Protein 6OKH (pdb70)

InterPro domains:
  IPR008538 Putative restriction endonuclease [PF05685] (11-172)
  IPR008538 Putative restriction endonuclease [cd06260] (22-173)
  IPR011335 Restriction endonuclease type II-like [SSF52980] (5-178)
  IPR012296 Nuclease, putative, TT1808 [G3DSA:3.90.1570.10] (5-178)

Secondary structure (DSSP, 8-state):
-----HHHHHTSPTTB-EEEETTEEEEPPPPPHHHHHHHHHHHHHHHHHHHHTT-EEEEESS--EEEETTEEE--SEEEEEGGGGGGB-SSSEES--SEEEEE--TTS-HIIIIIHHHHHHHTT-SEEEEEETTTTEEEEEE--TTS-EEEEEESSSEEE-SSSTT-EEEGGGGT---/----HHHHHTSPTTB-EEEETTEEEEPPPPPHHHHHHHHHHHHHHHHHHHHTT-EEEEESS--EEEETTEEE--SEEEEEGGGGGGB-SSSEES--SEEEEE--GGG-HIIIIIHHHHHHHTT-SEEEEEETTTTEEEEEE--TTS-EEEEEESSSEEE-TTTTT-EEEGGGGS--

Radius of gyration: 19.81 Å; Cα contacts (8 Å, |Δi|>4): 802; chains: 2; bounding box: 58×60×40 Å

Sequence (354 aa):
IDLKTDDKDFAELPEGTLAELLDGEIFMVPAPIPEEHQRVIRKFSSNALSTFVEKNKLGEVFFSSPIDVYLDEHNVVQPDLIFISKARRNTIIREEKRIEGAPDWIAEILSSEGNAYHDLKTKKRRLYEKHGVAEYWIVDPMERSVVEIYQQNGNSSGFTLLASADSGTVVVSKMLDGFSLEIQTLFTKPDLKTDDKDFAELPEGTLAELLDGEIFMVPAPIPEH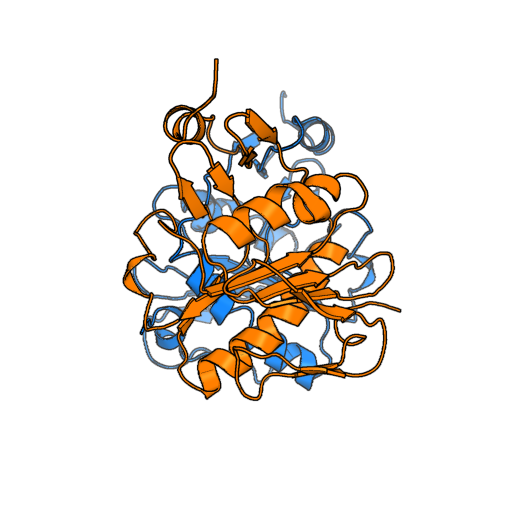QRVIRKFSNALSTFVEKNKLGEVFFSSPIDVYLDEHNVVQPDLIFISKARRNTIIREEKRIEGAPDWIAEILSEGNAYHDLKTKKRLYEKHGVAEYWIVDPMEERSVVEIYQNGNSGFTLLASADSGTVVSKMLDGFSLEIQQTLFTK

Structure (mmCIF, N/CA/C/O backbone):
data_6OKH
#
_entry.id   6OKH
#
_cell.length_a   74.880
_cell.length_b   101.120
_cell.length_c   108.660
_cell.angle_alpha   90.000
_cell.angle_beta   90.000
_cell.angle_gamma   90.000
#
_symmetry.space_group_name_H-M   'C 2 2 21'
#
loop_
_entity.id
_entity.type
_entity.pdbx_description
1 polymer 'Uncharacterized protein'
2 non-polymer 'MAGNESIUM ION'
3 water water
#
loop_
_atom_site.group_PDB
_atom_site.id
_atom_site.type_symbol
_atom_site.label_atom_id
_atom_site.label_alt_id
_atom_site.label_comp_id
_atom_site.label_asym_id
_atom_site.label_entity_id
_atom_site.label_seq_id
_atom_site.pdbx_PDB_ins_code
_atom_site.Cartn_x
_atom_site.Cartn_y
_atom_site.Cartn_z
_atom_site.occupancy
_atom_site.B_iso_or_equiv
_atom_site.auth_seq_id
_atom_site.auth_comp_id
_atom_site.auth_asym_id
_atom_site.auth_atom_id
_atom_site.pdbx_PDB_model_num
ATOM 1 N N . ILE A 1 12 ? 16.690 68.981 16.546 1.00 72.90 4 ILE A N 1
ATOM 2 C CA . ILE A 1 12 ? 15.931 69.413 17.716 1.00 76.67 4 ILE A CA 1
ATOM 3 C C . ILE A 1 12 ? 14.840 68.393 18.049 1.00 78.71 4 ILE A C 1
ATOM 4 O O . ILE A 1 12 ? 14.345 68.333 19.178 1.00 84.95 4 ILE A O 1
ATOM 6 N N . ASP A 1 13 ? 14.473 67.588 17.055 1.00 72.55 5 ASP A N 1
ATOM 7 C CA . ASP A 1 13 ? 13.415 66.596 17.192 1.00 71.92 5 ASP A CA 1
ATOM 8 C C . ASP A 1 13 ? 13.964 65.176 17.066 1.00 57.74 5 ASP A C 1
ATOM 9 O O . ASP A 1 13 ? 13.279 64.275 16.573 1.00 55.36 5 ASP A O 1
ATOM 14 N N . LEU A 1 14 ? 15.205 64.970 17.498 1.00 44.39 6 LEU A N 1
ATOM 15 C CA . LEU A 1 14 ? 15.784 63.633 17.476 1.00 36.86 6 LEU A CA 1
ATOM 16 C C . LEU A 1 14 ? 14.970 62.691 18.345 1.00 43.15 6 LEU A C 1
ATOM 17 O O . LEU A 1 14 ? 14.557 63.049 19.451 1.00 41.26 6 LEU A O 1
ATOM 22 N N . LYS A 1 15 ? 14.743 61.478 17.839 1.00 33.23 7 LYS A N 1
ATOM 23 C CA . LYS A 1 15 ? 14.121 60.430 18.631 1.00 33.25 7 LYS A CA 1
ATOM 24 C C . LYS A 1 15 ? 15.167 59.776 19.525 1.00 35.34 7 LYS A C 1
ATOM 25 O O . LYS A 1 15 ? 16.366 59.788 19.231 1.00 30.03 7 LYS A O 1
ATOM 31 N N . THR A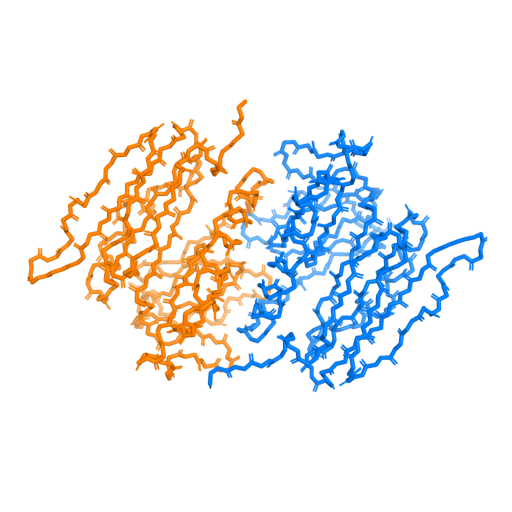 1 16 ? 14.708 59.209 20.631 1.00 32.04 8 THR A N 1
ATOM 32 C CA . THR A 1 16 ? 15.599 58.647 21.631 1.00 31.15 8 THR A CA 1
ATOM 33 C C . THR A 1 16 ? 15.242 57.192 21.869 1.00 31.21 8 THR A C 1
ATOM 34 O O . THR A 1 16 ? 14.227 56.685 21.389 1.00 31.99 8 THR A O 1
ATOM 38 N N . ASP A 1 17 ? 16.073 56.531 22.668 1.00 30.93 9 ASP A N 1
ATOM 39 C CA A ASP A 1 17 ? 15.793 55.164 23.095 0.53 31.68 9 ASP A CA 1
ATOM 40 C CA B ASP A 1 17 ? 15.735 55.153 22.988 0.47 31.60 9 ASP A CA 1
ATOM 41 C C . ASP A 1 17 ? 14.445 55.059 23.799 1.00 34.23 9 ASP A C 1
ATOM 42 O O . ASP A 1 17 ? 13.788 54.015 23.755 1.00 40.41 9 ASP A O 1
ATOM 51 N N . LYS A 1 18 ? 14.024 56.131 24.483 1.00 40.18 10 LYS A N 1
ATOM 52 C CA . LYS A 1 18 ? 12.717 56.090 25.131 1.00 45.32 10 LYS A CA 1
ATOM 53 C C . LYS A 1 18 ? 11.605 56.053 24.093 1.00 46.35 10 LYS A C 1
ATOM 54 O O . LYS A 1 18 ? 10.638 55.293 24.241 1.00 42.06 10 LYS A O 1
ATOM 56 N N . ASP A 1 19 ? 11.721 56.874 23.038 1.00 41.80 11 ASP A N 1
ATOM 57 C CA . ASP A 1 19 ? 10.794 56.773 21.914 1.00 42.76 11 ASP A CA 1
ATOM 58 C C . ASP A 1 19 ? 10.852 55.380 21.289 1.00 44.75 11 ASP A C 1
ATOM 59 O O . ASP A 1 19 ? 9.817 54.784 20.970 1.00 44.63 11 ASP A O 1
ATOM 64 N N . PHE A 1 20 ? 12.060 54.845 21.111 1.00 34.70 12 PHE A N 1
ATOM 65 C CA . PHE A 1 20 ? 12.207 53.522 20.513 1.00 35.07 12 PHE A CA 1
ATOM 66 C C . PHE A 1 20 ? 11.490 52.463 21.339 1.00 42.93 12 PHE A C 1
ATOM 67 O O . PHE A 1 20 ? 10.906 51.521 20.788 1.00 45.91 12 PHE A O 1
ATOM 75 N N . ALA A 1 21 ? 11.534 52.596 22.665 1.00 42.38 13 ALA A N 1
ATOM 76 C CA . ALA A 1 21 ? 10.841 51.653 23.531 1.00 44.58 13 ALA A CA 1
ATOM 77 C C . ALA A 1 21 ? 9.327 51.792 23.452 1.00 42.85 13 ALA A C 1
ATOM 78 O O . ALA A 1 21 ? 8.612 50.832 23.754 1.00 47.54 13 ALA A O 1
ATOM 80 N N . GLU A 1 22 ? 8.816 52.954 23.056 1.00 46.15 14 GLU A N 1
ATOM 81 C CA . GLU A 1 22 ? 7.373 53.167 23.029 1.00 54.02 14 GLU A CA 1
ATOM 82 C C . GLU A 1 22 ? 6.728 52.728 21.715 1.00 55.68 14 GLU A C 1
ATOM 83 O O . GLU A 1 22 ? 5.515 52.886 21.555 1.00 54.17 14 GLU A O 1
ATOM 89 N N . LEU A 1 23 ? 7.502 52.181 20.778 1.00 43.81 15 LEU A N 1
ATOM 90 C CA . LEU A 1 23 ? 6.926 51.664 19.546 1.00 44.03 15 LEU A CA 1
ATOM 91 C C . LEU A 1 23 ? 5.947 50.532 19.862 1.00 50.54 15 LEU A C 1
ATOM 92 O O . LEU A 1 23 ? 6.142 49.783 20.824 1.00 51.43 15 LEU A O 1
ATOM 97 N N . PRO A 1 24 ? 4.887 50.384 19.067 1.00 49.17 16 PRO A N 1
ATOM 98 C CA . PRO A 1 24 ? 3.886 49.350 19.360 1.00 52.29 16 PRO A CA 1
ATOM 99 C C . PRO A 1 24 ? 4.478 47.949 19.328 1.00 54.03 16 PRO A C 1
ATOM 100 O O . PRO A 1 24 ? 5.378 47.642 18.542 1.00 46.94 16 PRO A O 1
ATOM 104 N N . GLU A 1 25 ? 3.956 47.101 20.211 1.00 56.85 17 GLU A N 1
ATOM 105 C CA . GLU A 1 25 ? 4.338 45.697 20.230 1.00 51.90 17 GLU A CA 1
ATOM 106 C C . GLU A 1 25 ? 4.234 45.107 18.830 1.00 56.18 17 GLU A C 1
ATOM 107 O O . GLU A 1 25 ? 3.302 45.408 18.078 1.00 56.65 17 GLU A O 1
ATOM 113 N N . GLY A 1 26 ? 5.216 44.286 18.467 1.00 49.76 18 GLY A N 1
ATOM 114 C CA . GLY A 1 26 ? 5.267 43.718 17.137 1.00 47.64 18 GLY A CA 1
ATOM 115 C C . GLY A 1 26 ? 5.992 44.546 16.102 1.00 56.64 18 GLY A C 1
ATOM 116 O O . GLY A 1 26 ? 5.936 44.204 14.913 1.00 55.40 18 GLY A O 1
ATOM 117 N N . THR A 1 27 ? 6.678 45.616 16.509 1.00 46.97 19 THR A N 1
ATOM 118 C CA . THR A 1 27 ? 7.426 46.470 15.597 1.00 43.17 19 THR A CA 1
ATOM 119 C C . THR A 1 27 ? 8.897 46.079 15.616 1.00 44.05 19 THR A C 1
ATOM 120 O O . THR A 1 27 ? 9.499 45.950 16.689 1.00 44.37 19 THR A O 1
ATOM 124 N N . LEU A 1 28 ? 9.468 45.900 14.430 1.00 41.09 20 LEU A N 1
ATOM 125 C CA . LEU A 1 28 ? 10.896 45.652 14.253 1.00 44.83 20 LEU A CA 1
ATOM 126 C C . LEU A 1 28 ? 11.501 46.898 13.618 1.00 36.10 20 LEU A C 1
ATOM 127 O O . LEU A 1 28 ? 11.262 47.190 12.442 1.00 35.59 20 LEU A O 1
ATOM 129 N N . ALA A 1 29 ? 12.278 47.635 14.393 1.00 34.01 21 ALA A N 1
ATOM 130 C CA . ALA A 1 29 ? 12.799 48.903 13.913 1.00 37.24 21 ALA A CA 1
ATOM 131 C C . ALA A 1 29 ? 14.210 49.085 14.438 1.00 31.64 21 ALA A C 1
ATOM 132 O O . ALA A 1 29 ? 14.663 48.365 15.330 1.00 30.51 21 ALA A O 1
ATOM 134 N N . GLU A 1 30 ? 14.888 50.085 13.894 1.00 26.41 22 GLU A N 1
ATOM 135 C CA . GLU A 1 30 ? 16.164 50.519 14.425 1.00 19.58 22 GLU A CA 1
ATOM 136 C C . GLU A 1 30 ? 16.145 52.030 14.576 1.00 19.88 22 GLU A C 1
ATOM 137 O O . GLU A 1 30 ? 15.430 52.739 13.852 1.00 20.28 22 GLU A O 1
ATOM 143 N N . LEU A 1 31 ? 16.928 52.498 15.545 1.00 19.60 23 LEU A N 1
ATOM 144 C CA . LEU A 1 31 ? 17.077 53.914 15.865 1.00 19.88 23 LEU A CA 1
ATOM 145 C C . LEU A 1 31 ? 18.500 54.287 15.490 1.00 20.38 23 LEU A C 1
ATOM 146 O O . LEU A 1 31 ? 19.447 53.802 16.115 1.00 22.59 23 LEU A O 1
ATOM 151 N N . LEU A 1 32 ? 18.658 55.091 14.442 1.00 21.33 24 LEU A N 1
ATOM 152 C CA . LEU A 1 32 ? 19.977 55.436 13.918 1.00 22.57 24 LEU A CA 1
ATOM 153 C C . LEU A 1 32 ? 20.086 56.948 13.898 1.00 23.92 24 LEU A C 1
ATOM 154 O O . LEU A 1 32 ? 19.301 57.606 13.212 1.00 26.36 24 LEU A O 1
ATOM 159 N N . ASP A 1 33 ? 21.060 57.490 14.631 1.00 24.59 25 ASP A N 1
ATOM 160 C CA . ASP A 1 33 ? 21.290 58.937 14.658 1.00 30.74 25 ASP A CA 1
ATOM 161 C C . ASP A 1 33 ? 20.004 59.700 14.981 1.00 30.10 25 ASP A C 1
ATOM 162 O O . ASP A 1 33 ? 19.730 60.759 14.410 1.00 29.41 25 ASP A O 1
ATOM 167 N N . GLY A 1 34 ? 19.179 59.139 15.862 1.00 24.21 26 GLY A N 1
ATOM 168 C CA . GLY A 1 34 ? 17.972 59.821 16.296 1.00 23.94 26 GLY A CA 1
ATOM 169 C C . GLY A 1 34 ? 16.784 59.731 15.360 1.00 24.70 26 GLY A C 1
ATOM 170 O O . GLY A 1 34 ? 15.821 60.494 15.517 1.00 26.76 26 GLY A O 1
ATOM 171 N N . GLU A 1 35 ? 16.811 58.814 14.402 1.00 24.49 27 GLU A N 1
ATOM 172 C CA . GLU A 1 35 ? 15.697 58.611 13.487 1.00 25.34 27 GLU A CA 1
ATOM 173 C C . GLU A 1 35 ? 15.309 57.146 13.539 1.00 23.72 27 GLU A C 1
ATOM 174 O O . GLU A 1 35 ? 16.182 56.280 13.539 1.00 23.22 27 GLU A O 1
ATOM 180 N N . ILE A 1 36 ? 14.018 56.856 13.566 1.00 24.10 28 ILE A N 1
ATOM 181 C CA . ILE A 1 36 ? 13.568 55.464 13.642 1.00 23.07 28 ILE A CA 1
ATOM 182 C C . ILE A 1 36 ? 13.279 54.949 12.237 1.00 25.57 28 ILE A C 1
ATOM 183 O O . ILE A 1 36 ? 12.552 55.586 11.468 1.00 26.86 28 ILE A O 1
ATOM 188 N N . PHE A 1 37 ? 13.835 53.791 11.909 1.00 26.11 29 PHE A N 1
ATOM 189 C CA . PHE A 1 37 ? 13.656 53.163 10.606 1.00 23.01 29 PHE A CA 1
ATOM 190 C C . PHE A 1 37 ? 12.999 51.804 10.784 1.00 29.34 29 PHE A C 1
ATOM 191 O O . PHE A 1 37 ? 13.489 50.977 11.559 1.00 26.74 29 PHE A O 1
ATOM 199 N N . MET A 1 38 ? 11.906 51.568 10.063 1.00 33.77 30 MET A N 1
ATOM 200 C CA . MET A 1 38 ? 11.352 50.226 9.993 1.00 32.90 30 MET A CA 1
ATOM 201 C C . MET A 1 38 ? 12.316 49.343 9.201 1.00 34.01 30 MET A C 1
ATOM 202 O O . MET A 1 38 ? 12.847 49.757 8.168 1.00 42.65 30 MET A O 1
ATOM 207 N N . VAL A 1 39 ? 12.582 48.153 9.705 1.00 39.71 31 VAL A N 1
ATOM 208 C CA . VAL A 1 39 ? 13.382 47.165 8.988 1.00 44.42 31 VAL A CA 1
ATOM 209 C C . VAL A 1 39 ? 12.427 46.225 8.262 1.00 37.90 31 VAL A C 1
ATOM 210 O O . VAL A 1 39 ? 11.496 45.699 8.894 1.00 29.76 31 VAL A O 1
ATOM 214 N N . PRO A 1 40 ? 12.587 46.024 6.957 1.00 36.44 32 PRO A N 1
ATOM 215 C CA . PRO A 1 40 ? 11.700 45.104 6.247 1.00 34.18 32 PRO A CA 1
ATOM 216 C C . PRO A 1 40 ? 11.983 43.667 6.652 1.00 27.79 32 PRO A C 1
ATOM 217 O O . PRO A 1 40 ? 13.093 43.315 7.050 1.00 30.45 32 PRO A O 1
ATOM 221 N N . ALA A 1 41 ? 10.955 42.844 6.567 1.00 23.74 33 ALA A N 1
ATOM 222 C CA . ALA A 1 41 ? 11.112 41.434 6.871 1.00 22.86 33 ALA A CA 1
ATOM 223 C C . ALA A 1 41 ? 12.178 40.814 5.965 1.00 27.22 33 ALA A C 1
ATOM 224 O O . ALA A 1 41 ? 12.204 41.081 4.755 1.00 29.87 33 ALA A O 1
ATOM 226 N N . PRO A 1 42 ? 13.063 39.979 6.502 1.00 22.84 34 PRO A N 1
ATOM 227 C CA . PRO A 1 42 ? 14.088 39.350 5.661 1.00 21.25 34 PRO A CA 1
ATOM 228 C C . PRO A 1 42 ? 13.504 38.235 4.804 1.00 25.46 34 PRO A C 1
ATOM 229 O O . PRO A 1 42 ? 12.464 37.662 5.124 1.00 25.72 34 PRO A O 1
ATOM 233 N N . ILE A 1 43 ? 14.197 37.931 3.702 1.00 21.64 35 ILE A N 1
ATOM 234 C CA . ILE A 1 43 ? 13.782 36.837 2.817 1.00 21.45 35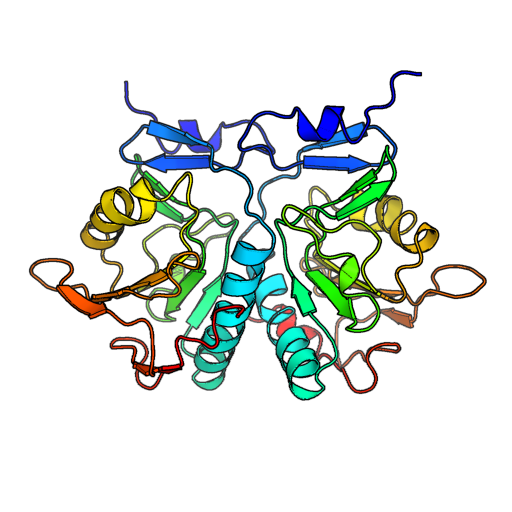 ILE A CA 1
ATOM 235 C C . ILE A 1 43 ? 14.549 35.573 3.177 1.00 22.45 35 ILE A C 1
ATOM 236 O O . ILE A 1 43 ? 15.575 35.652 3.863 1.00 22.82 35 ILE A O 1
ATOM 241 N N . PRO A 1 44 ? 14.089 34.393 2.738 1.00 18.56 36 PRO A N 1
ATOM 242 C CA . PRO A 1 44 ? 14.769 33.148 3.137 1.00 20.57 36 PRO A CA 1
ATOM 243 C C . PRO A 1 44 ? 16.268 33.130 2.873 1.00 19.38 36 PRO A C 1
ATOM 244 O O . PRO A 1 44 ? 17.012 32.597 3.701 1.00 17.21 36 PRO A O 1
ATOM 248 N N . GLU A 1 45 ? 16.760 33.686 1.764 1.00 18.27 37 GLU A N 1
ATOM 249 C CA A GLU A 1 45 ? 18.196 33.599 1.514 0.50 21.05 37 GLU A CA 1
ATOM 250 C CA B GLU A 1 45 ? 18.196 33.601 1.512 0.50 21.06 37 GLU A CA 1
ATOM 251 C C . GLU A 1 45 ? 18.985 34.367 2.564 1.00 19.06 37 GLU A C 1
ATOM 252 O O . GLU A 1 45 ? 20.079 33.942 2.969 1.00 16.97 37 GLU A O 1
ATOM 263 N N . HIS A 1 46 ? 18.453 35.506 3.010 1.00 14.29 38 HIS A N 1
ATOM 264 C CA . HIS A 1 46 ? 19.090 36.240 4.109 1.00 15.32 38 HIS A CA 1
ATOM 265 C C . HIS A 1 46 ? 19.159 35.361 5.364 1.00 14.04 38 HIS A C 1
ATOM 266 O O . HIS A 1 46 ? 20.203 35.271 6.029 1.00 16.74 38 HIS A O 1
ATOM 273 N N . GLN A 1 47 ? 18.055 34.694 5.689 1.00 13.94 39 GLN A N 1
ATOM 274 C CA . GLN A 1 47 ? 18.044 33.816 6.863 1.00 16.84 39 GLN A CA 1
ATOM 275 C C . GLN A 1 47 ? 18.955 32.605 6.676 1.00 19.04 39 GLN A C 1
ATOM 276 O O . GLN A 1 47 ? 19.576 32.139 7.637 1.00 16.14 39 GLN A O 1
ATOM 282 N N . ARG A 1 48 ? 19.063 32.090 5.456 1.00 16.14 40 ARG A N 1
ATOM 283 C CA . ARG A 1 48 ? 19.989 30.990 5.212 1.00 16.04 40 ARG A CA 1
ATOM 284 C C . ARG A 1 48 ? 21.417 31.409 5.528 1.00 18.98 40 ARG A C 1
ATOM 285 O O . ARG A 1 48 ? 22.172 30.665 6.167 1.00 14.64 40 ARG A O 1
ATOM 293 N N . VAL A 1 49 ? 21.817 32.599 5.061 1.00 15.35 41 VAL A N 1
ATOM 294 C CA . VAL A 1 49 ? 23.184 33.053 5.284 1.00 14.21 41 VAL A CA 1
ATOM 295 C C . VAL A 1 49 ? 23.470 33.215 6.776 1.00 17.67 41 VAL A C 1
ATOM 296 O O . VAL A 1 49 ? 24.554 32.847 7.245 1.00 16.43 41 VAL A O 1
ATOM 300 N N . ILE A 1 50 ? 22.527 33.797 7.539 1.00 13.26 42 ILE A N 1
ATOM 301 C CA . ILE A 1 50 ? 22.760 33.972 8.976 1.00 15.83 42 ILE A CA 1
ATOM 302 C C . ILE A 1 50 ? 22.853 32.614 9.656 1.00 18.81 42 ILE A C 1
ATOM 303 O O . ILE A 1 50 ? 23.669 32.413 10.564 1.00 16.62 42 ILE A O 1
ATOM 308 N N . ARG A 1 51 ? 22.026 31.659 9.231 1.00 16.21 43 ARG A N 1
ATOM 309 C CA . ARG A 1 51 ? 22.072 30.339 9.845 1.00 16.86 43 ARG A CA 1
ATOM 310 C C . ARG A 1 51 ? 23.440 29.708 9.624 1.00 19.92 43 ARG A C 1
ATOM 311 O O . ARG A 1 51 ? 24.036 29.148 10.546 1.00 19.67 43 ARG A O 1
ATOM 319 N N . LYS A 1 52 ? 23.939 29.768 8.388 1.00 16.60 44 LYS A N 1
ATOM 320 C CA . LYS A 1 52 ? 25.227 29.152 8.088 1.00 16.03 44 LYS A CA 1
ATOM 321 C C . LYS A 1 52 ? 26.355 29.857 8.830 1.00 20.39 44 LYS A C 1
ATOM 322 O O . LYS A 1 52 ? 27.254 29.202 9.385 1.00 16.83 44 LYS A O 1
ATOM 328 N N . PHE A 1 53 ? 26.338 31.192 8.837 1.00 15.59 45 PHE A N 1
ATOM 329 C CA . PHE A 1 53 ? 27.375 31.933 9.548 1.00 16.52 45 PHE A CA 1
ATOM 330 C C . PHE A 1 53 ? 27.316 31.663 11.047 1.00 16.52 45 PHE A C 1
ATOM 331 O O . PHE A 1 53 ? 28.348 31.389 11.685 1.00 18.55 45 PHE A O 1
ATOM 339 N N . SER A 1 54 ? 26.120 31.745 11.643 1.00 14.32 46 SER A N 1
ATOM 340 C CA A SER A 1 54 ? 25.997 31.498 13.079 0.49 18.47 46 SER A CA 1
ATOM 341 C CA B SER A 1 54 ? 26.014 31.507 13.078 0.51 18.38 46 SER A CA 1
ATOM 342 C C . SER A 1 54 ? 26.493 30.105 13.449 1.00 20.06 46 SER A C 1
ATOM 343 O O . SER A 1 54 ? 27.158 29.928 14.480 1.00 18.33 46 SER A O 1
ATOM 348 N N . ASN A 1 55 ? 26.170 29.088 12.628 1.00 18.03 47 ASN A N 1
ATOM 349 C CA . ASN A 1 55 ? 26.645 27.730 12.916 1.00 20.68 47 ASN A CA 1
ATOM 350 C C . ASN A 1 55 ? 28.170 27.701 12.946 1.00 23.73 47 ASN A C 1
ATOM 351 O O . ASN A 1 55 ? 28.775 27.183 13.890 1.00 22.29 47 ASN A O 1
ATOM 356 N N . ALA A 1 56 ? 28.817 28.307 11.944 1.00 18.53 48 ALA A N 1
ATOM 357 C CA . ALA A 1 56 ? 30.277 28.278 11.893 1.00 19.49 48 ALA A CA 1
ATOM 358 C C . ALA A 1 56 ? 30.883 29.056 13.054 1.00 22.12 48 ALA A C 1
ATOM 359 O O . ALA A 1 56 ? 31.839 28.599 13.704 1.00 19.43 48 ALA A O 1
ATOM 361 N N . LEU A 1 57 ? 30.362 30.256 13.300 1.00 17.41 49 LEU A N 1
ATOM 362 C CA . LEU A 1 57 ? 30.881 31.090 14.386 1.00 18.15 49 LEU A CA 1
ATOM 363 C C . LEU A 1 57 ? 30.633 30.454 15.754 1.00 21.79 49 LEU A C 1
ATOM 364 O O . LEU A 1 57 ? 31.547 30.383 16.583 1.00 22.18 49 LEU A O 1
ATOM 369 N N . SER A 1 58 ? 29.396 29.992 16.011 1.00 19.79 50 SER A N 1
ATOM 370 C CA . SER A 1 58 ? 29.067 29.360 17.292 1.00 25.34 50 SER A CA 1
ATOM 371 C C . SER A 1 58 ? 29.963 28.161 17.587 1.00 25.63 50 SER A C 1
ATOM 372 O O . SER A 1 58 ? 30.381 27.955 18.741 1.00 23.50 50 SER A O 1
ATOM 375 N N . THR A 1 59 ? 30.224 27.324 16.578 1.00 23.40 51 THR A N 1
ATOM 376 C CA . THR A 1 59 ? 31.060 26.151 16.808 1.00 29.69 51 THR A CA 1
ATOM 377 C C . THR A 1 59 ? 32.458 26.557 17.249 1.00 32.72 51 THR A C 1
ATOM 378 O O . THR A 1 59 ? 33.014 25.976 18.192 1.00 29.22 51 THR A O 1
ATOM 382 N N . PHE A 1 60 ? 33.027 27.579 16.603 1.00 27.90 52 PHE A N 1
ATOM 383 C CA . PHE A 1 60 ? 34.349 28.060 16.978 1.00 28.18 52 PHE A CA 1
ATOM 384 C C . PHE A 1 60 ? 34.330 28.726 18.354 1.00 27.24 52 PHE A C 1
ATOM 385 O O . PHE A 1 60 ? 35.237 28.512 19.165 1.00 30.22 52 PHE A O 1
ATOM 393 N N . VAL A 1 61 ? 33.320 29.553 18.630 1.00 22.15 53 VAL A N 1
ATOM 394 C CA . VAL A 1 61 ? 33.250 30.236 19.921 1.00 21.34 53 VAL A CA 1
ATOM 395 C C . VAL A 1 61 ? 33.082 29.231 21.053 1.00 25.47 53 VAL A C 1
ATOM 396 O O . VAL A 1 61 ? 33.708 29.351 22.121 1.00 26.67 53 VAL A O 1
ATOM 400 N N . GLU A 1 62 ? 32.246 28.217 20.837 1.00 22.98 54 GLU A N 1
ATOM 401 C CA . GLU A 1 62 ? 31.999 27.234 21.890 1.00 29.19 54 GLU A CA 1
ATOM 402 C C . GLU A 1 62 ? 33.218 26.350 22.123 1.00 31.70 54 GLU A C 1
ATOM 403 O O . GLU A 1 62 ? 33.559 26.028 23.273 1.00 29.08 54 GLU A O 1
ATOM 405 N N . LYS A 1 63 ? 33.896 25.951 21.045 1.00 32.43 55 LYS A N 1
ATOM 406 C CA . LYS A 1 63 ? 35.073 25.097 21.187 1.00 36.51 55 LYS A CA 1
ATOM 407 C C . LYS A 1 63 ? 36.164 25.795 21.985 1.00 36.39 55 LYS A C 1
ATOM 408 O O . LYS A 1 63 ? 36.879 25.156 22.757 1.00 37.43 55 LYS A O 1
ATOM 414 N N . ASN A 1 64 ? 36.302 27.108 21.820 1.00 30.39 56 ASN A N 1
ATOM 415 C CA . ASN A 1 64 ? 37.354 27.863 22.482 1.00 33.77 56 ASN A CA 1
ATOM 416 C C . ASN A 1 64 ? 36.843 28.667 23.671 1.00 32.97 56 ASN A C 1
ATOM 417 O O . ASN A 1 64 ? 37.598 29.458 24.245 1.00 29.19 56 ASN A O 1
ATOM 422 N N . LYS A 1 65 ? 35.592 28.448 24.066 1.00 26.79 57 LYS A N 1
ATOM 423 C CA . LYS A 1 65 ? 34.986 29.085 25.237 1.00 30.90 57 LYS A CA 1
ATOM 424 C C . LYS A 1 65 ? 35.159 30.605 25.234 1.00 27.72 57 LYS A C 1
ATOM 425 O O . LYS A 1 65 ? 35.395 31.228 26.270 1.00 30.12 57 LYS A O 1
ATOM 431 N N . LEU A 1 66 ? 34.972 31.217 24.068 1.00 24.04 58 LEU A N 1
ATOM 432 C CA . LEU A 1 66 ? 35.311 32.624 23.888 1.00 23.47 58 LEU A CA 1
ATOM 433 C C . LEU A 1 66 ? 34.232 33.578 24.373 1.00 27.71 58 LEU A C 1
ATOM 434 O O . LEU A 1 66 ? 34.513 34.772 24.538 1.00 26.68 58 LEU A O 1
ATOM 439 N N . GLY A 1 67 ? 33.011 33.100 24.580 1.00 24.52 59 GLY A N 1
ATOM 440 C CA . GLY A 1 67 ?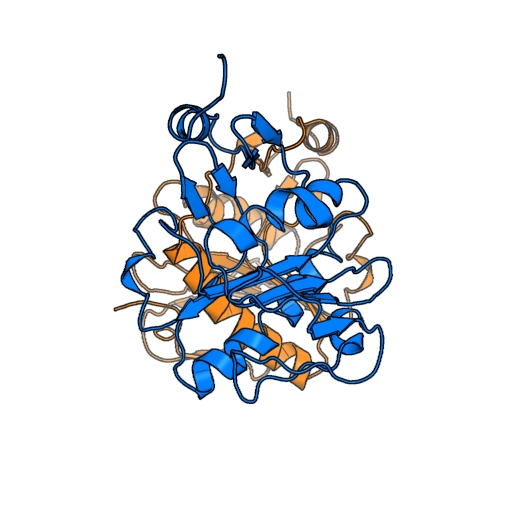 31.926 34.018 24.875 1.00 21.93 59 GLY A CA 1
ATOM 441 C C . GLY A 1 67 ? 30.610 33.590 24.262 1.00 27.67 59 GLY A C 1
ATOM 442 O O . GLY A 1 67 ? 30.318 32.395 24.202 1.00 30.37 59 GLY A O 1
ATOM 443 N N . GLU A 1 68 ? 29.801 34.537 23.800 1.00 26.89 60 GLU A N 1
ATOM 444 C CA . GLU A 1 68 ? 28.428 34.224 23.422 1.00 26.61 60 GLU A CA 1
ATOM 445 C C . GLU A 1 68 ? 28.089 34.811 22.069 1.00 20.65 60 GLU A C 1
ATOM 446 O O . GLU A 1 68 ? 28.472 35.948 21.768 1.00 19.75 60 GLU A O 1
ATOM 452 N N . VAL A 1 69 ? 27.333 34.044 21.271 1.00 21.32 61 VAL A N 1
ATOM 453 C CA . VAL A 1 69 ? 26.853 34.473 19.954 1.00 15.99 61 VAL A CA 1
ATOM 454 C C . VAL A 1 69 ? 25.354 34.708 20.053 1.00 15.21 61 VAL A C 1
ATOM 455 O O . VAL A 1 69 ? 24.639 33.903 20.663 1.00 17.98 61 VAL A O 1
ATOM 459 N N . PHE A 1 70 ? 24.870 35.794 19.448 1.00 15.50 62 PHE A N 1
ATOM 460 C CA . PHE A 1 70 ? 23.437 36.016 19.285 1.00 14.74 62 PHE A CA 1
ATOM 461 C C . PHE A 1 70 ? 23.145 36.386 17.841 1.00 17.16 62 PHE A C 1
ATOM 462 O O . PHE A 1 70 ? 24.009 36.915 17.145 1.00 15.04 62 PHE A O 1
ATOM 470 N N . PHE A 1 71 ? 21.916 36.128 17.395 1.00 16.22 63 PHE A N 1
ATOM 471 C CA . PHE A 1 71 ? 21.485 36.681 16.122 1.00 17.32 63 PHE A CA 1
ATOM 472 C C . PHE A 1 71 ? 20.124 37.338 16.291 1.00 13.68 63 PHE A C 1
ATOM 473 O O . PHE A 1 71 ? 19.441 37.179 17.310 1.00 14.70 63 PHE A O 1
ATOM 481 N N . SER A 1 72 ? 19.759 38.091 15.250 1.00 16.28 64 SER A N 1
ATOM 482 C CA A SER A 1 72 ? 18.562 38.915 15.286 0.64 19.31 64 SER A CA 1
ATOM 483 C CA B SER A 1 72 ? 18.563 38.915 15.278 0.36 19.18 64 SER A CA 1
ATOM 484 C C . SER A 1 72 ? 17.319 38.035 15.389 1.00 20.18 64 SER A C 1
ATOM 485 O O . SER A 1 72 ? 17.321 36.901 14.917 1.00 16.12 64 SER A O 1
ATOM 490 N N . PRO A 1 73 ? 16.223 38.553 15.985 1.00 23.59 65 PRO A N 1
ATOM 491 C CA . PRO A 1 73 ? 16.091 39.899 16.580 1.00 20.34 65 PRO A CA 1
ATOM 492 C C . PRO A 1 73 ? 16.675 40.020 17.974 1.00 22.35 65 PRO A C 1
ATOM 493 O O . PRO A 1 73 ? 16.320 39.246 18.876 1.00 21.72 65 PRO A O 1
ATOM 497 N N . ILE A 1 74 ? 17.552 41.003 18.155 1.00 18.06 66 ILE A N 1
ATOM 498 C CA . ILE A 1 74 ? 18.035 41.356 19.487 1.00 20.29 66 ILE A CA 1
ATOM 499 C C . ILE A 1 74 ? 18.441 42.820 19.459 1.00 16.22 66 ILE A C 1
ATOM 500 O O . ILE A 1 74 ? 19.122 43.263 18.524 1.00 21.27 66 ILE A O 1
ATOM 505 N N . ASP A 1 75 ? 17.974 43.579 20.451 1.00 18.86 67 ASP A N 1
ATOM 506 C CA . ASP A 1 75 ? 18.270 45.001 20.526 1.00 20.60 67 ASP A CA 1
ATOM 507 C C . ASP A 1 75 ? 19.656 45.204 21.108 1.00 20.82 67 ASP A C 1
ATOM 508 O O . ASP A 1 75 ? 20.009 44.601 22.127 1.00 22.12 67 ASP A O 1
ATOM 513 N N . VAL A 1 76 ? 20.418 46.093 20.493 1.00 19.81 68 VAL A N 1
ATOM 514 C CA . VAL A 1 76 ? 21.728 46.484 20.993 1.00 16.49 68 VAL A CA 1
ATOM 515 C C . VAL A 1 76 ? 21.707 47.994 21.193 1.00 16.51 68 VAL A C 1
ATOM 516 O O . VAL A 1 76 ? 21.749 48.751 20.217 1.00 17.76 68 VAL A O 1
ATOM 520 N N . TYR A 1 77 ? 21.644 48.428 22.446 1.00 19.12 69 TYR A N 1
ATOM 521 C CA . TYR A 1 77 ? 21.666 49.844 22.777 1.00 18.24 69 TYR A CA 1
ATOM 522 C C . TYR A 1 77 ? 23.108 50.317 22.728 1.00 21.80 69 TYR A C 1
ATOM 523 O O . TYR A 1 77 ? 23.964 49.745 23.407 1.00 22.07 69 TYR A O 1
ATOM 532 N N . LEU A 1 78 ? 23.384 51.340 21.914 1.00 19.38 70 LEU A N 1
ATOM 533 C CA . LEU A 1 78 ? 24.691 51.983 21.864 1.00 21.48 70 LEU A CA 1
ATOM 534 C C . LEU A 1 78 ? 24.701 53.339 22.557 1.00 22.41 70 LEU A C 1
ATOM 535 O O . LEU A 1 78 ? 25.588 53.613 23.371 1.00 21.42 70 LEU A O 1
ATOM 540 N N . ASP A 1 79 ? 23.751 54.217 22.251 1.00 22.01 71 ASP A N 1
ATOM 541 C CA . ASP A 1 79 ? 23.573 55.420 23.068 1.00 21.98 71 ASP A CA 1
ATOM 542 C C . ASP A 1 79 ? 22.123 55.887 22.947 1.00 26.30 71 ASP A C 1
ATOM 543 O O . ASP A 1 79 ? 21.290 55.224 22.324 1.00 23.32 71 ASP A O 1
ATOM 548 N N . GLU A 1 80 ? 21.822 57.050 23.531 1.00 23.42 72 GLU A N 1
ATOM 549 C CA . GLU A 1 80 ? 20.428 57.483 23.611 1.00 30.16 72 GLU A CA 1
ATOM 550 C C . GLU A 1 80 ? 19.784 57.623 22.236 1.00 28.82 72 GLU A C 1
ATOM 551 O O . GLU A 1 80 ? 18.554 57.542 22.124 1.00 25.19 72 GLU A O 1
ATOM 557 N N . HIS A 1 81 ? 20.586 57.790 21.186 1.00 22.70 73 HIS A N 1
ATOM 558 C CA . HIS A 1 81 ? 20.062 58.029 19.848 1.00 21.18 73 HIS A CA 1
ATOM 559 C C . HIS A 1 81 ? 20.342 56.879 18.897 1.00 22.41 73 HIS A C 1
ATOM 560 O O . HIS A 1 81 ? 20.092 57.012 17.689 1.00 21.75 73 HIS A O 1
ATOM 567 N N . ASN A 1 82 ? 20.828 55.740 19.405 1.00 18.84 74 ASN A N 1
ATOM 568 C CA . ASN A 1 82 ? 21.250 54.651 18.526 1.00 17.13 74 ASN A CA 1
ATOM 569 C C . ASN A 1 82 ? 20.954 53.322 19.201 1.00 20.51 74 ASN A C 1
ATOM 570 O O . ASN A 1 82 ? 21.608 52.966 20.182 1.00 19.78 74 ASN A O 1
ATOM 575 N N . VAL A 1 83 ? 19.971 52.599 18.668 1.00 19.17 75 VAL A N 1
ATOM 576 C CA . VAL A 1 83 ? 19.665 51.238 19.073 1.00 18.20 75 VAL A CA 1
ATOM 577 C C . VAL A 1 83 ? 19.508 50.432 17.794 1.00 18.97 75 VAL A C 1
ATOM 578 O O . VAL A 1 83 ? 18.675 50.770 16.940 1.00 18.99 75 VAL A O 1
ATOM 582 N N . VAL A 1 84 ? 20.319 49.393 17.649 1.00 13.91 76 VAL A N 1
ATOM 583 C CA . VAL A 1 84 ? 20.400 48.662 16.393 1.00 17.36 76 VAL A CA 1
ATOM 584 C C . VAL A 1 84 ? 20.045 47.204 16.643 1.00 18.59 76 VAL A C 1
ATOM 585 O O . VAL A 1 84 ? 20.035 46.728 17.779 1.00 18.58 76 VAL A O 1
ATOM 589 N N . GLN A 1 85 ? 19.729 46.492 15.555 1.00 16.06 77 GLN A N 1
ATOM 590 C CA . GLN A 1 85 ? 19.417 45.061 15.631 1.00 16.04 77 GLN A CA 1
ATOM 591 C C . GLN A 1 85 ? 20.311 44.330 14.642 1.00 16.54 77 GLN A C 1
ATOM 592 O O . GLN A 1 85 ? 19.888 43.994 13.529 1.00 17.37 77 GLN A O 1
ATOM 598 N N . PRO A 1 86 ? 21.563 44.093 15.004 1.00 14.56 78 PRO A N 1
ATOM 599 C CA . PRO A 1 86 ? 22.499 43.485 14.053 1.00 13.90 78 PRO A CA 1
ATOM 600 C C . PRO A 1 86 ? 22.135 42.034 13.776 1.00 14.43 78 PRO A C 1
ATOM 601 O O . PRO A 1 86 ? 21.515 41.353 14.592 1.00 16.36 78 PRO A O 1
ATOM 605 N N . ASP A 1 87 ? 22.566 41.552 12.607 1.00 13.35 79 ASP A N 1
ATOM 606 C CA . ASP A 1 87 ? 22.212 40.190 12.230 1.00 15.60 79 ASP A CA 1
ATOM 607 C C . ASP A 1 87 ? 22.918 39.163 13.102 1.00 17.37 79 ASP A C 1
ATOM 608 O O . ASP A 1 87 ? 22.310 38.166 13.497 1.00 13.00 79 ASP A O 1
ATOM 613 N N . LEU A 1 88 ? 24.196 39.380 13.414 1.00 13.37 80 LEU A N 1
ATOM 614 C CA . LEU A 1 88 ? 24.971 38.366 14.127 1.00 12.40 80 LEU A CA 1
ATOM 615 C C . LEU A 1 88 ? 26.019 39.063 14.973 1.00 12.48 80 LEU A C 1
ATOM 616 O O . LEU A 1 88 ? 26.749 39.920 14.463 1.00 15.01 80 LEU A O 1
ATOM 621 N N . ILE A 1 89 ? 26.091 38.713 16.268 1.00 14.30 81 ILE A N 1
ATOM 622 C CA . ILE A 1 89 ? 27.031 39.384 17.158 1.00 13.90 81 ILE A CA 1
ATOM 623 C C . ILE A 1 89 ? 27.757 38.342 17.995 1.00 14.73 81 ILE A C 1
ATOM 624 O O . ILE A 1 89 ? 27.244 37.246 18.243 1.00 14.22 81 ILE A O 1
ATOM 629 N N . PHE A 1 90 ? 28.952 38.705 18.456 1.00 13.11 82 PHE A N 1
ATOM 630 C CA . PHE A 1 90 ? 29.702 37.893 19.402 1.00 14.53 82 PHE A CA 1
ATOM 631 C C . PHE A 1 90 ? 30.128 38.813 20.535 1.00 18.85 82 PHE A C 1
ATOM 632 O O . PHE A 1 90 ? 30.584 39.938 20.292 1.00 14.34 82 PHE A O 1
ATOM 640 N N . ILE A 1 91 ? 29.946 38.341 21.766 1.00 18.45 83 ILE A N 1
ATOM 641 C CA . ILE A 1 91 ? 30.247 39.090 22.977 1.00 17.83 83 ILE A CA 1
ATOM 642 C C . ILE A 1 91 ? 31.220 38.237 23.776 1.00 18.08 83 ILE A C 1
ATOM 643 O O . ILE A 1 91 ? 30.925 37.075 24.095 1.00 20.27 83 ILE A O 1
ATOM 648 N N . SER A 1 92 ? 32.400 38.780 24.031 1.00 16.03 84 SER A N 1
ATOM 649 C CA . SER A 1 92 ? 33.440 38.012 24.690 1.00 16.75 84 SER A CA 1
ATOM 650 C C . SER A 1 92 ? 33.076 37.771 26.152 1.00 20.11 84 SER A C 1
ATOM 651 O O . SER A 1 92 ? 32.279 38.506 26.754 1.00 21.20 84 SER A O 1
ATOM 654 N N . LYS A 1 93 ? 33.685 36.735 26.732 1.00 19.24 85 LYS A N 1
ATOM 655 C CA . LYS A 1 93 ? 33.485 36.490 28.154 1.00 20.78 85 LYS A CA 1
ATOM 656 C C . LYS A 1 93 ? 33.816 37.728 28.972 1.00 26.52 85 LYS A C 1
ATOM 657 O O . LYS A 1 93 ? 33.099 38.065 29.923 1.00 23.92 85 LYS A O 1
ATOM 663 N N . ALA A 1 94 ? 34.884 38.435 28.599 1.00 24.90 86 ALA A N 1
ATOM 664 C CA . ALA A 1 94 ? 35.283 39.612 29.369 1.00 31.54 86 ALA A CA 1
ATOM 665 C C . ALA A 1 94 ? 34.187 40.676 29.397 1.00 31.41 86 ALA A C 1
ATOM 666 O O . ALA A 1 94 ? 34.057 41.402 30.393 1.00 32.91 86 ALA A O 1
ATOM 668 N N . ARG A 1 95 ? 33.386 40.773 28.332 1.00 24.55 87 ARG A N 1
ATOM 669 C CA A ARG A 1 95 ? 32.343 41.794 28.289 0.64 27.96 87 ARG A CA 1
ATOM 670 C CA B ARG A 1 95 ? 32.331 41.763 28.144 0.36 27.41 87 ARG A CA 1
ATOM 671 C C . ARG A 1 95 ? 30.944 41.208 28.471 1.00 27.10 87 ARG A C 1
ATOM 672 O O . ARG A 1 95 ? 29.943 41.814 28.086 1.00 23.70 87 ARG A O 1
ATOM 687 N N . ASN A 1 96 ? 30.865 40.066 29.157 1.00 22.86 88 ASN A N 1
ATOM 688 C CA . ASN A 1 96 ? 29.594 39.369 29.341 1.00 28.01 88 ASN A CA 1
ATOM 689 C C . ASN A 1 96 ? 28.525 40.229 30.013 1.00 25.55 88 ASN A C 1
ATOM 690 O O . ASN A 1 96 ? 27.321 39.996 29.809 1.00 23.65 88 ASN A O 1
ATOM 695 N N . THR A 1 97 ? 28.928 41.170 30.875 1.00 22.24 89 THR A N 1
ATOM 696 C CA . THR A 1 97 ? 27.956 41.957 31.619 1.00 27.21 89 THR A CA 1
ATOM 697 C C . THR A 1 97 ? 27.095 42.854 30.735 1.00 25.76 89 THR A C 1
ATOM 698 O O . THR A 1 97 ? 26.110 43.408 31.236 1.00 26.19 89 THR A O 1
ATOM 702 N N . ILE A 1 98 ? 27.420 43.020 29.450 1.00 22.75 90 ILE A N 1
ATOM 703 C CA . ILE A 1 98 ? 26.552 43.849 28.616 1.00 18.77 90 ILE A CA 1
ATOM 704 C C . ILE A 1 98 ? 25.289 43.113 28.197 1.00 24.60 90 ILE A C 1
ATOM 705 O O . ILE A 1 98 ? 24.371 43.741 27.643 1.00 26.10 90 ILE A O 1
ATOM 710 N N . ILE A 1 99 ? 25.211 41.809 28.443 1.00 21.54 91 ILE A N 1
ATOM 711 C CA . ILE A 1 99 ? 24.008 41.038 28.139 1.00 21.03 91 ILE A CA 1
ATOM 712 C C . ILE A 1 99 ? 23.035 41.257 29.286 1.00 21.59 91 ILE A C 1
ATOM 713 O O . ILE A 1 99 ? 23.272 40.774 30.395 1.00 26.11 91 ILE A O 1
ATOM 718 N N . ARG A 1 100 ? 21.936 41.962 29.024 1.00 22.26 92 ARG A N 1
ATOM 719 C CA . ARG A 1 100 ? 20.947 42.259 30.050 1.00 24.97 92 ARG A CA 1
ATOM 720 C C . ARG A 1 100 ? 19.663 41.467 29.785 1.00 25.28 92 ARG A C 1
ATOM 721 O O . ARG A 1 100 ? 19.555 40.698 28.821 1.00 24.41 92 ARG A O 1
ATOM 729 N N A GLU A 1 101 ? 18.672 41.674 30.655 0.59 28.14 93 GLU A N 1
ATOM 730 N N B GLU A 1 101 ? 18.671 41.656 30.658 0.41 28.22 93 GLU A N 1
ATOM 731 C CA A GLU A 1 101 ? 17.496 40.810 30.627 0.59 32.87 93 GLU A CA 1
ATOM 732 C CA B GLU A 1 101 ? 17.503 40.782 30.613 0.41 32.68 93 GLU A CA 1
ATOM 733 C C A GLU A 1 101 ? 16.697 40.969 29.340 0.59 31.71 93 GLU A C 1
ATOM 734 C C B GLU A 1 101 ? 16.698 40.962 29.331 0.41 31.61 93 GLU A C 1
ATOM 735 O O A GLU A 1 101 ? 16.146 39.986 28.833 0.59 30.83 93 GLU A O 1
ATOM 736 O O B GLU A 1 101 ? 16.148 39.984 28.811 0.41 30.83 93 GLU A O 1
ATOM 747 N N . LYS A 1 102 ? 16.625 42.180 28.793 1.00 28.88 94 LYS A N 1
ATOM 748 C CA . LYS A 1 102 ? 15.772 42.437 27.637 1.00 29.22 94 LYS A CA 1
ATOM 749 C C . LYS A 1 102 ? 16.527 42.889 26.400 1.00 29.09 94 LYS A C 1
ATOM 750 O O . LYS A 1 102 ? 15.913 43.006 25.331 1.00 27.57 94 LYS A O 1
ATOM 756 N N . ARG A 1 103 ? 17.833 43.124 26.501 1.00 24.63 95 ARG A N 1
ATOM 757 C CA . ARG A 1 103 ? 18.597 43.600 25.359 1.00 22.62 95 ARG A CA 1
ATOM 758 C C . ARG A 1 103 ? 20.080 43.623 25.683 1.00 22.97 95 ARG A C 1
ATOM 759 O O . ARG A 1 103 ? 20.488 43.296 26.804 1.00 25.25 95 ARG A O 1
ATOM 767 N N . ILE A 1 104 ? 20.890 43.984 24.697 1.00 19.33 96 ILE A N 1
ATOM 768 C CA . ILE A 1 104 ? 22.320 44.196 24.897 1.00 21.23 96 ILE A CA 1
ATOM 769 C C . ILE A 1 104 ? 22.538 45.677 25.169 1.00 22.84 96 ILE A C 1
ATOM 770 O O . ILE A 1 104 ? 22.006 46.541 24.454 1.00 22.29 96 ILE A O 1
ATOM 775 N N . GLU A 1 105 ? 23.298 45.986 26.211 1.00 22.19 97 GLU A N 1
ATOM 776 C CA . GLU A 1 105 ? 23.575 47.385 26.531 1.00 24.69 97 GLU A CA 1
ATOM 777 C C . GLU A 1 105 ? 25.071 47.601 26.410 1.00 28.21 97 GLU A C 1
ATOM 778 O O . GLU A 1 105 ? 25.826 47.322 27.348 1.00 25.09 97 GLU A O 1
ATOM 784 N N . GLY A 1 106 ? 25.473 48.108 25.252 1.00 21.87 98 GLY A N 1
ATOM 785 C CA . GLY A 1 106 ? 26.860 48.357 24.919 1.00 25.77 98 GLY A CA 1
ATOM 786 C C . GLY A 1 106 ? 27.254 47.643 23.638 1.00 24.68 98 GLY A C 1
ATOM 787 O O . GLY A 1 106 ? 26.529 46.809 23.105 1.00 22.21 98 GLY A O 1
ATOM 788 N N . ALA A 1 107 ? 28.434 47.985 23.154 1.00 20.70 99 ALA A N 1
ATOM 789 C CA . ALA A 1 107 ? 28.822 47.458 21.854 1.00 21.87 99 ALA A CA 1
ATOM 790 C C . ALA A 1 107 ? 29.318 46.020 21.977 1.00 23.48 99 ALA A C 1
ATOM 791 O O . ALA A 1 107 ? 30.160 45.731 22.834 1.00 20.90 99 ALA A O 1
ATOM 793 N N . PRO A 1 108 ? 28.858 45.114 21.118 1.00 17.91 100 PRO A N 1
ATOM 794 C CA . PRO A 1 108 ? 29.477 43.778 21.036 1.00 17.96 100 PRO A CA 1
ATOM 795 C C . PRO A 1 108 ? 30.913 43.884 20.545 1.00 17.72 100 PRO A C 1
ATOM 796 O O . PRO A 1 108 ? 31.294 44.864 19.893 1.00 18.44 100 PRO A O 1
ATOM 800 N N . ASP A 1 109 ? 31.711 42.852 20.852 1.00 16.07 101 ASP A N 1
ATOM 801 C CA . ASP A 1 109 ? 33.096 42.805 20.356 1.00 19.49 101 ASP A CA 1
ATOM 802 C C . ASP A 1 109 ? 33.163 42.693 18.836 1.00 19.43 101 ASP A C 1
ATOM 803 O O . ASP A 1 109 ? 34.139 43.152 18.217 1.00 18.41 101 ASP A O 1
ATOM 808 N N . TRP A 1 110 ? 32.165 42.053 18.227 1.00 16.11 102 TRP A N 1
ATOM 809 C CA . TRP A 1 110 ? 32.268 41.550 16.863 1.00 15.71 102 TRP A CA 1
ATOM 810 C C . TRP A 1 110 ? 30.860 41.541 16.279 1.00 16.15 102 TRP A C 1
ATOM 811 O O . TRP A 1 110 ? 29.925 41.097 16.947 1.00 15.14 102 TRP A O 1
ATOM 822 N N . ILE A 1 111 ? 30.699 42.002 15.036 1.00 15.09 103 ILE A N 1
ATOM 823 C CA . ILE A 1 111 ? 29.374 42.055 14.413 1.00 13.37 103 ILE A CA 1
ATOM 824 C C . ILE A 1 111 ? 29.478 41.639 12.948 1.00 11.31 103 ILE A C 1
ATOM 825 O O . ILE A 1 111 ? 30.453 41.975 12.270 1.00 14.23 103 ILE A O 1
ATOM 830 N N . ALA A 1 112 ? 28.479 40.900 12.461 1.00 11.84 104 ALA A N 1
ATOM 831 C CA . ALA A 1 112 ? 28.306 40.707 11.026 1.00 12.72 104 ALA A CA 1
ATOM 832 C C . ALA A 1 112 ? 26.925 41.209 10.638 1.00 13.61 104 ALA A C 1
ATOM 833 O O . ALA A 1 112 ? 25.961 40.987 11.367 1.00 15.49 104 ALA A O 1
ATOM 835 N N . GLU A 1 113 ? 26.829 41.903 9.495 1.00 11.61 105 GLU A N 1
ATOM 836 C CA . GLU A 1 113 ? 25.540 42.267 8.925 1.00 11.89 105 GLU A CA 1
ATOM 837 C C . GLU A 1 113 ? 25.415 41.577 7.577 1.00 11.00 105 GLU A C 1
ATOM 838 O O . GLU A 1 113 ? 26.375 41.563 6.799 1.00 13.44 105 GLU A O 1
ATOM 844 N N . ILE A 1 114 ? 24.243 40.999 7.313 1.00 11.09 106 ILE A N 1
ATOM 845 C CA . ILE A 1 114 ? 23.939 40.385 6.024 1.00 11.57 106 ILE A CA 1
ATOM 846 C C . ILE A 1 114 ? 23.074 41.359 5.250 1.00 15.58 106 ILE A C 1
ATOM 847 O O . ILE A 1 114 ? 21.955 41.669 5.681 1.00 16.08 106 ILE A O 1
ATOM 852 N N . LEU A 1 115 ? 23.553 41.794 4.088 1.00 13.90 107 LEU A N 1
ATOM 853 C CA . LEU A 1 115 ? 22.839 42.821 3.343 1.00 15.90 107 LEU A CA 1
ATOM 854 C C . LEU A 1 115 ? 21.514 42.326 2.764 1.00 22.93 107 LEU A C 1
ATOM 855 O O . LEU A 1 115 ? 21.368 41.169 2.351 1.00 16.83 107 LEU A O 1
ATOM 860 N N . SER A 1 116 ? 20.568 43.266 2.660 1.00 18.03 108 SER A N 1
ATOM 861 C CA A SER A 1 116 ? 19.351 43.119 1.879 0.57 18.96 108 SER A CA 1
ATOM 862 C CA B SER A 1 116 ? 19.363 43.109 1.862 0.43 19.37 108 SER A CA 1
ATOM 863 C C . SER A 1 116 ? 19.349 44.187 0.785 1.00 21.78 108 SER A C 1
ATOM 864 O O . SER A 1 116 ? 19.716 45.339 1.043 1.00 24.36 108 SER A O 1
ATOM 869 N N . GLU A 1 117 ? 18.916 43.802 -0.417 1.00 22.22 109 GLU A N 1
ATOM 870 C CA . GLU A 1 117 ? 18.994 44.677 -1.584 1.00 27.88 109 GLU A CA 1
ATOM 871 C C . GLU A 1 117 ? 18.285 46.003 -1.350 1.00 40.89 109 GLU A C 1
ATOM 872 O O . GLU A 1 117 ? 18.770 47.055 -1.783 1.00 40.50 109 GLU A O 1
ATOM 878 N N . GLY A 1 118 ? 17.145 45.981 -0.663 1.00 37.29 110 GLY A N 1
ATOM 879 C CA . GLY A 1 118 ? 16.379 47.198 -0.496 1.00 40.71 110 GLY A CA 1
ATOM 880 C C . GLY A 1 118 ? 16.713 48.011 0.726 1.00 34.73 110 GLY A C 1
ATOM 881 O O . GLY A 1 118 ? 16.104 49.059 0.956 1.00 38.18 110 GLY A O 1
ATOM 882 N N . ASN A 1 119 ? 17.698 47.590 1.509 1.00 29.46 111 ASN A N 1
ATOM 883 C CA . ASN A 1 119 ? 17.962 48.197 2.798 1.00 30.33 111 ASN A CA 1
ATOM 884 C C . ASN A 1 119 ? 19.439 48.017 3.149 1.00 34.77 111 ASN A C 1
ATOM 885 O O . ASN A 1 119 ? 19.793 47.594 4.249 1.00 45.40 111 ASN A O 1
ATOM 890 N N . ALA A 1 120 ? 20.335 48.311 2.206 1.00 22.16 112 ALA A N 1
ATOM 891 C CA . ALA A 1 120 ? 21.747 48.060 2.469 1.00 17.01 112 ALA A CA 1
ATOM 892 C C . ALA A 1 120 ? 22.505 49.302 2.908 1.00 14.55 112 ALA A C 1
ATOM 893 O O . ALA A 1 120 ? 23.598 49.172 3.468 1.00 18.81 112 ALA A O 1
ATOM 895 N N . TYR A 1 121 ? 21.965 50.496 2.634 1.00 15.50 113 TYR A N 1
ATOM 896 C CA . TYR A 1 121 ? 22.699 51.724 2.941 1.00 15.50 113 TYR A CA 1
ATOM 897 C C . TYR A 1 121 ? 23.133 51.774 4.409 1.00 17.55 113 TYR A C 1
ATOM 898 O O . TYR A 1 121 ? 24.285 52.111 4.721 1.00 18.43 113 TYR A O 1
ATOM 907 N N . HIS A 1 122 ? 22.236 51.433 5.328 1.00 14.23 114 HIS A N 1
ATOM 908 C CA . HIS A 1 122 ? 22.588 51.554 6.751 1.00 18.66 114 HIS A CA 1
ATOM 909 C C . HIS A 1 122 ? 23.698 50.588 7.145 1.00 18.99 114 HIS A C 1
ATOM 910 O O . HIS A 1 122 ? 24.588 50.948 7.924 1.00 18.77 114 HIS A O 1
ATOM 917 N N . ASP A 1 123 ? 23.702 49.378 6.585 1.00 13.59 115 ASP A N 1
ATOM 918 C CA . ASP A 1 123 ? 24.793 48.454 6.879 1.00 14.57 115 ASP A CA 1
ATOM 919 C C . ASP A 1 123 ? 26.119 48.955 6.315 1.00 15.38 115 ASP A C 1
ATOM 920 O O . ASP A 1 123 ? 27.173 48.804 6.952 1.00 15.50 115 ASP A O 1
ATOM 925 N N . LEU A 1 124 ? 26.092 49.499 5.091 1.00 13.97 116 LEU A N 1
ATOM 926 C CA . LEU A 1 124 ? 27.320 49.864 4.389 1.00 15.02 116 LEU A CA 1
ATOM 927 C C . LEU A 1 124 ? 27.908 51.180 4.880 1.00 21.52 116 LEU A C 1
ATOM 928 O O . LEU A 1 124 ? 29.128 51.365 4.806 1.00 18.43 116 LEU A O 1
ATOM 933 N N . LYS A 1 125 ? 27.070 52.105 5.358 1.00 17.43 117 LYS A N 1
ATOM 934 C CA . LYS A 1 125 ? 27.534 53.448 5.705 1.00 17.23 117 LYS A CA 1
ATOM 935 C C . LYS A 1 125 ? 27.196 53.781 7.154 1.00 20.66 117 LYS A C 1
ATOM 936 O O . LYS A 1 125 ? 28.103 53.832 7.988 1.00 21.20 117 LYS A O 1
ATOM 942 N N . THR A 1 126 ? 25.914 53.972 7.483 1.00 19.51 118 THR A N 1
ATOM 943 C CA . THR A 1 126 ? 25.520 54.500 8.793 1.00 18.19 118 THR A CA 1
ATOM 944 C C . THR A 1 126 ? 26.011 53.625 9.943 1.00 19.23 118 THR A C 1
ATOM 945 O O . THR A 1 126 ? 26.638 54.117 10.896 1.00 17.25 118 THR A O 1
ATOM 949 N N . LYS A 1 127 ? 25.721 52.327 9.898 1.00 19.17 119 LYS A N 1
ATOM 950 C CA . LYS A 1 127 ? 26.137 51.469 11.004 1.00 16.42 119 LYS A CA 1
ATOM 951 C C . LYS A 1 127 ? 27.620 51.156 10.955 1.00 16.37 119 LYS A C 1
ATOM 952 O O . LYS A 1 127 ? 28.225 50.843 11.995 1.00 18.05 119 LYS A O 1
ATOM 958 N N . LYS A 1 128 ? 28.230 51.207 9.775 1.00 16.65 120 LYS A N 1
ATOM 959 C CA . LYS A 1 128 ? 29.678 51.063 9.734 1.00 18.23 120 LYS A CA 1
ATOM 960 C C . LYS A 1 128 ? 30.342 52.154 10.576 1.00 24.88 120 LYS A C 1
ATOM 961 O O . LYS A 1 128 ? 31.215 51.874 11.407 1.00 19.98 120 LYS A O 1
ATOM 967 N N . ARG A 1 129 ? 29.907 53.403 10.401 1.00 19.50 121 ARG A N 1
ATOM 968 C CA A ARG A 1 129 ? 30.433 54.503 11.212 0.50 18.50 121 ARG A CA 1
ATOM 969 C CA B ARG A 1 129 ? 30.461 54.485 11.215 0.50 18.32 121 ARG A CA 1
ATOM 970 C C . ARG A 1 129 ? 30.097 54.312 12.685 1.00 18.49 121 ARG A C 1
ATOM 971 O O . ARG A 1 129 ? 30.937 54.541 13.570 1.00 18.45 121 ARG A O 1
ATOM 986 N N . LEU A 1 130 ? 28.862 53.899 12.968 1.00 16.31 122 LEU A N 1
ATOM 987 C CA . LEU A 1 130 ? 28.425 53.726 14.352 1.00 16.21 122 LEU A CA 1
ATOM 988 C C . LEU A 1 130 ? 29.227 52.646 15.055 1.00 14.88 122 LEU A C 1
ATOM 989 O O . LEU A 1 130 ? 29.657 52.813 16.205 1.00 16.44 122 LEU A O 1
ATOM 994 N N . TYR A 1 131 ? 29.399 51.497 14.396 1.00 14.40 123 TYR A N 1
ATOM 995 C CA . TYR A 1 131 ? 30.173 50.415 14.994 1.00 18.53 123 TYR A CA 1
ATOM 996 C C . TYR A 1 131 ? 31.629 50.826 15.198 1.00 19.70 123 TYR A C 1
ATOM 997 O O . TYR A 1 131 ? 32.253 50.460 16.201 1.00 18.67 123 TYR A O 1
ATOM 1006 N N . GLU A 1 132 ? 32.187 51.592 14.250 1.00 16.17 124 GLU A N 1
ATOM 1007 C CA . GLU A 1 132 ? 33.528 52.132 14.419 1.00 15.67 124 GLU A CA 1
ATOM 1008 C C . GLU A 1 132 ? 33.601 53.006 15.650 1.00 19.86 124 GLU A C 1
ATOM 1009 O O . GLU A 1 132 ? 34.498 52.845 16.491 1.00 21.20 124 GLU A O 1
ATOM 1015 N N . LYS A 1 133 ? 32.678 53.974 15.743 1.00 17.06 125 LYS A N 1
ATOM 1016 C CA . LYS A 1 133 ? 32.694 54.934 16.842 1.00 20.35 125 LYS A CA 1
ATOM 1017 C C . LYS A 1 133 ? 32.648 54.227 18.187 1.00 19.84 125 LYS A C 1
ATOM 1018 O O . LYS A 1 133 ? 33.371 54.596 19.116 1.00 21.58 125 LYS A O 1
ATOM 1024 N N . HIS A 1 134 ? 31.813 53.196 18.308 1.00 16.47 126 HIS A N 1
ATOM 1025 C CA . HIS A 1 134 ? 31.585 52.551 19.596 1.00 23.32 126 HIS A CA 1
ATOM 1026 C C . HIS A 1 134 ? 32.553 51.397 19.874 1.00 23.96 126 HIS A C 1
ATOM 1027 O O . HIS A 1 134 ? 32.390 50.697 20.878 1.00 25.95 126 HIS A O 1
ATOM 1034 N N . GLY A 1 135 ? 33.576 51.219 19.045 1.00 22.68 127 GLY A N 1
ATOM 1035 C CA . GLY A 1 135 ? 34.671 50.335 19.382 1.00 25.03 127 GLY A CA 1
ATOM 1036 C C . GLY A 1 135 ? 34.462 48.877 19.047 1.00 24.35 127 GLY A C 1
ATOM 1037 O O . GLY A 1 135 ? 35.209 48.035 19.556 1.00 24.84 127 GLY A O 1
ATOM 1038 N N . VAL A 1 136 ? 33.469 48.542 18.219 1.00 19.11 128 VAL A N 1
ATOM 1039 C CA . VAL A 1 136 ? 33.380 47.179 17.697 1.00 19.03 128 VAL A CA 1
ATOM 1040 C C . VAL A 1 136 ? 34.698 46.834 17.016 1.00 22.56 128 VAL A C 1
ATOM 1041 O O . VAL A 1 136 ? 35.162 47.571 16.142 1.00 19.24 128 VAL A O 1
ATOM 1045 N N . ALA A 1 137 ? 35.322 45.710 17.418 1.00 20.39 129 ALA A N 1
ATOM 1046 C CA . ALA A 1 137 ? 36.693 45.442 16.975 1.00 20.05 129 ALA A CA 1
ATOM 1047 C C . ALA A 1 137 ? 36.763 44.930 15.546 1.00 22.16 129 ALA A C 1
ATOM 1048 O O . ALA A 1 137 ? 37.763 45.154 14.848 1.00 18.88 129 ALA A O 1
ATOM 1050 N N . GLU A 1 138 ? 35.751 44.197 15.122 1.00 16.46 130 GLU A N 1
ATOM 1051 C CA . GLU A 1 138 ? 35.737 43.584 13.807 1.00 18.66 130 GLU A CA 1
ATOM 1052 C C . GLU A 1 138 ? 34.314 43.601 13.296 1.00 16.35 130 GLU A C 1
ATOM 1053 O O . GLU A 1 138 ? 33.381 43.261 14.029 1.00 17.74 130 GLU A O 1
ATOM 1059 N N . TYR A 1 139 ? 34.153 43.945 12.020 1.00 17.90 131 TYR A N 1
ATOM 1060 C CA . TYR A 1 139 ? 32.829 44.102 11.431 1.00 19.51 131 TYR A CA 1
ATOM 1061 C C . TYR A 1 139 ? 32.833 43.424 10.069 1.00 16.62 131 TYR A C 1
ATOM 1062 O O . TYR A 1 139 ? 33.582 43.843 9.184 1.00 15.25 131 TYR A O 1
ATOM 1071 N N . TRP A 1 140 ? 32.018 42.373 9.910 1.00 13.24 132 TRP A N 1
ATOM 1072 C CA . TRP A 1 140 ? 31.894 41.653 8.645 1.00 14.04 132 TRP A CA 1
ATOM 1073 C C . TRP A 1 140 ? 30.630 42.116 7.939 1.00 15.97 132 TRP A C 1
ATOM 1074 O O . TRP A 1 140 ? 29.558 42.117 8.538 1.00 16.42 132 TRP A O 1
ATOM 1085 N N . ILE A 1 141 ? 30.738 42.443 6.662 1.00 12.61 133 ILE A N 1
ATOM 1086 C CA . ILE A 1 141 ? 29.566 42.743 5.841 1.00 14.98 133 ILE A CA 1
ATOM 1087 C C . ILE A 1 141 ? 29.460 41.667 4.782 1.00 16.82 133 ILE A C 1
ATOM 1088 O O . ILE A 1 141 ? 30.334 41.554 3.918 1.00 18.84 133 ILE A O 1
ATOM 1093 N N . VAL A 1 142 ? 28.388 40.894 4.827 1.00 15.44 134 VAL A N 1
ATOM 1094 C CA . VAL A 1 142 ? 28.184 39.764 3.926 1.00 13.53 134 VAL A CA 1
ATOM 1095 C C . VAL A 1 142 ? 27.120 40.177 2.932 1.00 15.92 134 VAL A C 1
ATOM 1096 O O . VAL A 1 142 ? 26.009 40.541 3.342 1.00 16.15 134 VAL A O 1
ATOM 1100 N N . ASP A 1 143 ? 27.430 40.068 1.632 1.00 16.14 135 ASP A N 1
ATOM 1101 C CA . ASP A 1 143 ? 26.512 40.472 0.573 1.00 16.24 135 ASP A CA 1
ATOM 1102 C C . ASP A 1 143 ? 26.008 39.224 -0.150 1.00 16.48 135 ASP A C 1
ATOM 1103 O O . ASP A 1 143 ? 26.745 38.635 -0.957 1.00 19.64 135 ASP A O 1
ATOM 1108 N N . PRO A 1 144 ? 24.771 38.782 0.097 1.00 18.15 136 PRO A N 1
ATOM 1109 C CA . PRO A 1 144 ? 24.277 37.565 -0.570 1.00 18.48 136 PRO A CA 1
ATOM 1110 C C . PRO A 1 144 ? 23.953 37.780 -2.034 1.00 20.19 136 PRO A C 1
ATOM 1111 O O . PRO A 1 144 ? 23.848 36.796 -2.780 1.00 26.15 136 PRO A O 1
ATOM 1115 N N . MET A 1 145 ? 23.801 39.030 -2.469 1.00 21.30 137 MET A N 1
ATOM 1116 C CA . MET A 1 145 ? 23.502 39.301 -3.875 1.00 22.19 137 MET A CA 1
ATOM 1117 C C . MET A 1 145 ? 24.754 39.170 -4.729 1.00 26.31 137 MET A C 1
ATOM 1118 O O . MET A 1 145 ? 24.728 38.523 -5.781 1.00 29.31 137 MET A O 1
ATOM 1123 N N . GLU A 1 146 ? 25.864 39.768 -4.286 1.00 23.76 138 GLU A N 1
ATOM 1124 C CA . GLU A 1 146 ? 27.156 39.562 -4.931 1.00 28.19 138 GLU A CA 1
ATOM 1125 C C . GLU A 1 146 ? 27.896 38.330 -4.427 1.00 32.41 138 GLU A C 1
ATOM 1126 O O . GLU A 1 146 ? 28.933 37.976 -5.007 1.00 31.88 138 GLU A O 1
ATOM 1132 N N . ARG A 1 147 ? 27.396 37.680 -3.370 1.00 21.78 139 ARG A N 1
ATOM 1133 C CA . ARG A 1 147 ? 28.023 36.495 -2.779 1.00 23.74 139 ARG A CA 1
ATOM 1134 C C . ARG A 1 147 ? 29.467 36.801 -2.373 1.00 22.78 139 ARG A C 1
ATOM 1135 O O . ARG A 1 147 ? 30.415 36.129 -2.769 1.00 23.92 139 ARG A O 1
ATOM 1143 N N . SER A 1 148 ? 29.610 37.843 -1.559 1.00 21.11 140 SER A N 1
ATOM 1144 C CA . SER A 1 148 ? 30.919 38.369 -1.214 1.00 21.87 140 SER A CA 1
ATOM 1145 C C . SER A 1 148 ? 30.918 38.786 0.248 1.00 20.31 140 SER A C 1
ATOM 1146 O O . SER A 1 148 ? 29.864 38.916 0.887 1.00 19.03 140 SER A O 1
ATOM 1149 N N . VAL A 1 149 ? 32.112 39.023 0.779 1.00 20.96 141 VAL A N 1
ATOM 1150 C CA A VAL A 1 149 ? 32.269 39.475 2.155 0.53 21.34 141 VAL A CA 1
ATOM 1151 C CA B VAL A 1 149 ? 32.245 39.500 2.145 0.47 21.32 141 VAL A CA 1
ATOM 1152 C C . VAL A 1 149 ? 33.307 40.588 2.188 1.00 21.89 141 VAL A C 1
ATOM 1153 O O . VAL A 1 149 ? 34.249 40.604 1.395 1.00 23.82 141 VAL A O 1
ATOM 1160 N N . GLU A 1 150 ? 33.126 41.524 3.116 1.00 20.05 142 GLU A N 1
ATOM 1161 C CA . GLU A 1 150 ? 34.112 42.553 3.413 1.00 19.81 142 GLU A CA 1
ATOM 1162 C C . GLU A 1 150 ? 34.302 42.513 4.915 1.00 24.50 142 GLU A C 1
ATOM 1163 O O . GLU A 1 150 ? 33.323 42.372 5.653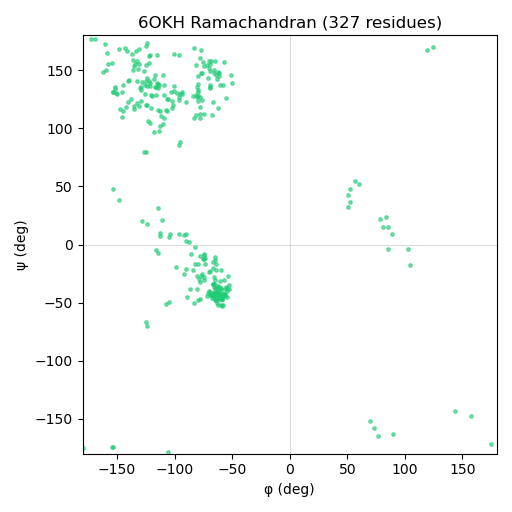 1.00 25.50 142 GLU A O 1
ATOM 1169 N N . ILE A 1 151 ? 35.551 42.559 5.363 1.00 22.97 143 ILE A N 1
ATOM 1170 C CA . ILE A 1 151 ? 35.880 42.505 6.784 1.00 19.74 143 ILE A CA 1
ATOM 1171 C C . ILE A 1 151 ? 36.626 43.786 7.130 1.00 22.48 143 ILE A C 1
ATOM 1172 O O . ILE A 1 151 ? 37.590 44.135 6.446 1.00 21.25 143 ILE A O 1
ATOM 1177 N N . TYR A 1 152 ? 36.172 44.481 8.174 1.00 18.71 144 TYR A N 1
ATOM 1178 C CA . TYR A 1 152 ? 36.826 45.678 8.690 1.00 18.79 144 TYR A CA 1
ATOM 1179 C C . TYR A 1 152 ? 37.357 45.419 10.087 1.00 22.83 144 TYR A C 1
ATOM 1180 O O . TYR A 1 152 ? 36.695 44.763 10.905 1.00 21.15 144 TYR A O 1
ATOM 1189 N N . GLN A 1 153 ? 38.566 45.905 10.336 1.00 22.09 145 GLN A N 1
ATOM 1190 C CA A GLN A 1 153 ? 39.199 45.805 11.641 0.49 21.34 145 GLN A CA 1
ATOM 1191 C CA B GLN A 1 153 ? 39.229 45.806 11.628 0.51 21.40 145 GLN A CA 1
ATOM 1192 C C . GLN A 1 153 ? 39.320 47.201 12.232 1.00 20.48 145 GLN A C 1
ATOM 1193 O O . GLN A 1 153 ? 39.719 48.144 11.541 1.00 20.31 145 GLN A O 1
ATOM 1204 N N . ASN A 1 154 ? 38.940 47.339 13.505 1.00 20.07 146 ASN A N 1
ATOM 1205 C CA . ASN A 1 154 ? 39.044 48.646 14.146 1.00 24.93 146 ASN A CA 1
ATOM 1206 C C . ASN A 1 154 ? 40.463 48.872 14.667 1.00 27.91 146 ASN A C 1
ATOM 1207 O O . ASN A 1 154 ? 41.297 47.968 14.727 1.00 31.15 146 ASN A O 1
ATOM 1212 N N . GLY A 1 155 ? 40.728 50.105 15.070 1.00 25.52 147 GLY A N 1
ATOM 1213 C CA . GLY A 1 155 ? 42.060 50.455 15.512 1.00 28.13 147 GLY A CA 1
ATOM 1214 C C . GLY A 1 155 ? 42.100 51.938 15.775 1.00 29.99 147 GLY A C 1
ATOM 1215 O O . GLY A 1 155 ? 41.066 52.610 15.744 1.00 29.17 147 GLY A O 1
ATOM 1216 N N . ASN A 1 156 ? 43.317 52.436 16.023 1.00 32.82 148 ASN A N 1
ATOM 1217 C CA . ASN A 1 156 ? 43.494 53.822 16.449 1.00 37.63 148 ASN A CA 1
ATOM 1218 C C . ASN A 1 156 ? 43.053 54.838 15.399 1.00 37.38 148 ASN A C 1
ATOM 1219 O O . ASN A 1 156 ? 42.869 56.013 15.741 1.00 41.17 148 ASN A O 1
ATOM 1224 N N . SER A 1 157 ? 42.898 54.434 14.139 1.00 33.67 149 SER A N 1
ATOM 1225 C CA A SER A 1 157 ? 42.402 55.311 13.086 0.59 39.48 149 SER A CA 1
ATOM 1226 C CA B SER A 1 157 ? 42.398 55.318 13.092 0.41 39.37 149 SER A CA 1
ATOM 1227 C C . SER A 1 157 ? 41.099 54.790 12.489 1.00 33.35 149 SER A C 1
ATOM 1228 O O . SER A 1 157 ? 40.833 54.986 11.302 1.00 37.30 149 SER A O 1
ATOM 1233 N N . GLY A 1 158 ? 40.274 54.122 13.304 1.00 28.82 150 GLY A N 1
ATOM 1234 C CA . GLY A 1 158 ? 39.003 53.601 12.828 1.00 26.34 150 GLY A CA 1
ATOM 1235 C C . GLY A 1 158 ? 39.161 52.340 11.996 1.00 25.01 150 GLY A C 1
ATOM 1236 O O . GLY A 1 158 ? 40.215 51.696 11.974 1.00 26.39 150 GLY A O 1
ATOM 1237 N N . PHE A 1 159 ? 38.085 51.99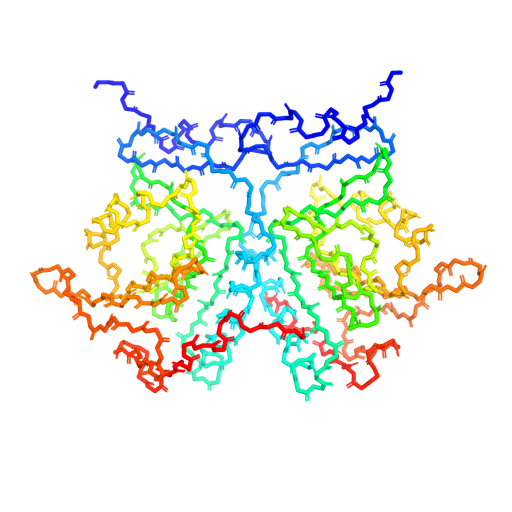9 11.286 1.00 22.99 151 PHE A N 1
ATOM 1238 C CA . PHE A 1 159 ? 38.044 50.774 10.497 1.00 21.47 151 PHE A CA 1
ATOM 1239 C C . PHE A 1 159 ? 38.979 50.869 9.305 1.00 30.52 151 PHE A C 1
ATOM 1240 O O . PHE A 1 159 ? 39.006 51.884 8.609 1.00 29.03 151 PHE A O 1
ATOM 1248 N N . THR A 1 160 ? 39.741 49.799 9.068 1.00 22.31 152 THR A N 1
ATOM 1249 C CA . THR A 1 160 ? 40.457 49.609 7.815 1.00 23.18 152 THR A CA 1
ATOM 1250 C C . THR A 1 160 ? 40.041 48.262 7.239 1.00 25.88 152 THR A C 1
ATOM 1251 O O . THR A 1 160 ? 39.589 47.367 7.968 1.00 21.95 152 THR A O 1
ATOM 1255 N N . LEU A 1 161 ? 40.156 48.136 5.920 1.00 23.53 153 LEU A N 1
ATOM 1256 C CA . LEU A 1 161 ? 39.645 46.952 5.245 1.00 24.52 153 LEU A CA 1
ATOM 1257 C C . LEU A 1 161 ? 40.631 45.823 5.456 1.00 26.16 153 LEU A C 1
ATOM 1258 O O . LEU A 1 161 ? 41.788 45.927 5.045 1.00 27.05 153 LEU A O 1
ATOM 1263 N N . LEU A 1 162 ? 40.180 44.763 6.105 1.00 24.95 154 LEU A N 1
ATOM 1264 C CA . LEU A 1 162 ? 41.033 43.614 6.351 1.00 25.82 154 LEU A CA 1
ATOM 1265 C C . LEU A 1 162 ? 41.000 42.633 5.189 1.00 25.14 154 LEU A C 1
ATOM 1266 O O . LEU A 1 162 ? 42.040 42.071 4.830 1.00 26.25 154 LEU A O 1
ATOM 1271 N N . ALA A 1 163 ? 39.828 42.442 4.581 1.00 22.34 155 ALA A N 1
ATOM 1272 C CA . ALA A 1 163 ? 39.695 41.491 3.485 1.00 25.97 155 ALA A CA 1
ATOM 1273 C C . ALA A 1 163 ? 38.446 41.841 2.694 1.00 23.64 155 ALA A C 1
ATOM 1274 O O . ALA A 1 163 ? 37.481 42.364 3.249 1.00 19.88 155 ALA A O 1
ATOM 1276 N N . SER A 1 164 ? 38.472 41.536 1.396 1.00 19.79 156 SER A N 1
ATOM 1277 C CA . SER A 1 164 ? 37.295 41.682 0.549 1.00 24.29 156 SER A CA 1
ATOM 1278 C C . SER A 1 164 ? 37.362 40.589 -0.503 1.00 26.61 156 SER A C 1
ATOM 1279 O O . SER A 1 164 ? 38.295 40.590 -1.314 1.00 30.43 156 SER A O 1
ATOM 1282 N N . ALA A 1 165 ? 36.395 39.666 -0.502 1.00 19.96 157 ALA A N 1
ATOM 1283 C CA . ALA A 1 165 ? 36.525 38.491 -1.358 1.00 24.92 157 ALA A CA 1
ATOM 1284 C C . ALA A 1 165 ? 35.171 37.861 -1.652 1.00 22.79 157 ALA A C 1
ATOM 1285 O O . ALA A 1 165 ? 34.215 38.000 -0.882 1.00 18.29 157 ALA A O 1
ATOM 1287 N N . ASP A 1 166 ? 35.109 37.156 -2.779 1.00 24.16 158 ASP A N 1
ATOM 1288 C CA . ASP A 1 166 ? 33.971 36.308 -3.109 1.00 23.51 158 ASP A CA 1
ATOM 1289 C C . ASP A 1 166 ? 34.404 34.874 -3.371 1.00 28.20 158 ASP A C 1
ATOM 1290 O O . ASP A 1 166 ? 33.661 34.111 -4.002 1.00 27.04 158 ASP A O 1
ATOM 1295 N N . SER A 1 167 ? 35.603 34.504 -2.927 1.00 23.36 159 SER A N 1
ATOM 1296 C CA . SER A 1 167 ? 36.127 33.169 -3.177 1.00 22.93 159 SER A CA 1
ATOM 1297 C C . SER A 1 167 ? 37.209 32.866 -2.150 1.00 27.62 159 SER A C 1
ATOM 1298 O O . SER A 1 167 ? 37.711 33.761 -1.471 1.00 24.16 159 SER A O 1
ATOM 1301 N N . GLY A 1 168 ? 37.560 31.586 -2.044 1.00 29.82 160 GLY A N 1
ATOM 1302 C CA . GLY A 1 168 ? 38.620 31.242 -1.119 1.00 29.13 160 GLY A CA 1
ATOM 1303 C C . GLY A 1 168 ? 38.189 31.409 0.332 1.00 32.67 160 GLY A C 1
ATOM 1304 O O . GLY A 1 168 ? 37.004 31.294 0.685 1.00 25.71 160 GLY A O 1
ATOM 1305 N N . THR A 1 169 ? 39.166 31.694 1.190 1.00 27.40 161 THR A N 1
ATOM 1306 C CA . THR A 1 169 ? 38.936 31.703 2.632 1.00 27.34 161 THR A CA 1
ATOM 1307 C C . THR A 1 169 ? 39.292 33.064 3.212 1.00 24.99 161 THR A C 1
ATOM 1308 O O . THR A 1 169 ? 40.259 33.695 2.783 1.00 30.18 161 THR A O 1
ATOM 1312 N N . VAL A 1 170 ? 38.488 33.538 4.161 1.00 25.12 162 VAL A N 1
ATOM 1313 C CA . VAL A 1 170 ? 38.812 34.753 4.902 1.00 25.11 162 VAL A CA 1
ATOM 1314 C C . VAL A 1 170 ? 38.991 34.368 6.362 1.00 28.30 162 VAL A C 1
ATOM 1315 O O . VAL A 1 170 ? 38.342 33.446 6.866 1.00 25.67 162 VAL A O 1
ATOM 1319 N N . VAL A 1 171 ? 39.909 35.055 7.031 1.00 24.55 163 VAL A N 1
ATOM 1320 C CA A VAL A 1 171 ? 40.277 34.729 8.401 0.63 27.20 163 VAL A CA 1
ATOM 1321 C CA B VAL A 1 171 ? 40.298 34.735 8.398 0.37 27.76 163 VAL A CA 1
ATOM 1322 C C . VAL A 1 171 ? 39.973 35.926 9.290 1.00 30.79 163 VAL A C 1
ATOM 1323 O O . VAL A 1 171 ? 40.146 37.082 8.884 1.00 31.24 163 VAL A O 1
ATOM 1330 N N . SER A 1 172 ? 39.481 35.648 10.493 1.00 23.78 164 SER A N 1
ATOM 1331 C CA . SER A 1 172 ? 39.286 36.712 11.466 1.00 23.28 164 SER A CA 1
ATOM 1332 C C . SER A 1 172 ? 40.631 37.110 12.050 1.00 26.87 164 SER A C 1
ATOM 1333 O O . SER A 1 172 ? 41.542 36.284 12.192 1.00 29.20 164 SER A O 1
ATOM 1336 N N . LYS A 1 173 ? 40.758 38.392 12.385 1.00 26.92 165 LYS A N 1
ATOM 1337 C CA . LYS A 1 173 ? 41.934 38.822 13.126 1.00 29.90 165 LYS A CA 1
ATOM 1338 C C . LYS A 1 173 ? 41.703 38.722 14.626 1.00 28.61 165 LYS A C 1
ATOM 1339 O O . LYS A 1 173 ? 42.562 38.221 15.357 1.00 29.61 165 LYS A O 1
ATOM 1341 N N . MET A 1 174 ? 40.552 39.186 15.106 1.00 26.21 166 MET A N 1
ATOM 1342 C CA . MET A 1 174 ? 40.357 39.193 16.546 1.00 30.35 166 MET A CA 1
ATOM 1343 C C . MET A 1 174 ? 39.946 37.827 17.075 1.00 30.24 166 MET A C 1
ATOM 1344 O O . MET A 1 174 ? 40.214 37.523 18.241 1.00 28.60 166 MET A O 1
ATOM 1349 N N . LEU A 1 175 ? 39.301 36.990 16.251 1.00 22.36 167 LEU A N 1
ATOM 1350 C CA . LEU A 1 175 ? 38.994 35.607 16.622 1.00 24.42 167 LEU A CA 1
ATOM 1351 C C . LEU A 1 175 ? 40.106 34.750 16.041 1.00 34.07 167 LEU A C 1
ATOM 1352 O O . LEU A 1 175 ? 39.983 34.201 14.946 1.00 30.69 167 LEU A O 1
ATOM 1357 N N . ASP A 1 176 ? 41.197 34.635 16.791 1.00 36.81 168 ASP A N 1
ATOM 1358 C CA . ASP A 1 176 ? 42.388 33.955 16.302 1.00 39.60 168 ASP A CA 1
ATOM 1359 C C . ASP A 1 176 ? 42.080 32.495 16.011 1.00 37.24 168 ASP A C 1
ATOM 1360 O O . ASP A 1 176 ? 41.703 31.737 16.910 1.00 38.89 168 ASP A O 1
ATOM 1365 N N . GLY A 1 177 ? 42.225 32.107 14.749 1.00 33.12 169 GLY A N 1
ATOM 1366 C CA . GLY A 1 177 ? 41.954 30.761 14.307 1.00 36.30 169 GLY A CA 1
ATOM 1367 C C . GLY A 1 177 ? 40.651 30.603 13.553 1.00 31.71 169 GLY A C 1
ATOM 1368 O O . GLY A 1 177 ? 40.468 29.587 12.865 1.00 34.32 169 GLY A O 1
ATOM 1369 N N . PHE A 1 178 ? 39.736 31.561 13.658 1.00 25.02 170 PHE A N 1
ATOM 1370 C CA . PHE A 1 178 ? 38.480 31.434 12.932 1.00 22.13 170 PHE A CA 1
ATOM 1371 C C . PHE A 1 178 ? 38.703 31.737 11.463 1.00 27.43 170 PHE A C 1
ATOM 1372 O O . PHE A 1 178 ? 39.191 32.814 11.107 1.00 24.59 170 PHE A O 1
ATOM 1380 N N . SER A 1 179 ? 38.339 30.803 10.599 1.00 31.94 171 SER A N 1
ATOM 1381 C CA . SER A 1 179 ? 38.366 31.094 9.176 1.00 34.82 171 SER A CA 1
ATOM 1382 C C . SER A 1 179 ? 37.053 30.627 8.570 1.00 31.33 171 SER A C 1
ATOM 1383 O O . SER A 1 179 ? 36.355 29.780 9.125 1.00 32.45 171 SER A O 1
ATOM 1386 N N . LEU A 1 180 ? 36.722 31.197 7.427 1.00 29.18 172 LEU A N 1
ATOM 1387 C CA . LEU A 1 180 ? 35.447 30.938 6.780 1.00 31.77 172 LEU A CA 1
ATOM 1388 C C . LEU A 1 180 ? 35.677 30.786 5.287 1.00 28.72 172 LEU A C 1
ATOM 1389 O O . LEU A 1 180 ? 36.252 31.680 4.663 1.00 22.09 172 LEU A O 1
ATOM 1394 N N . GLU A 1 181 ? 35.229 29.661 4.730 1.00 26.73 173 GLU A N 1
ATOM 1395 C CA . GLU A 1 181 ? 35.193 29.437 3.285 1.00 26.29 173 GLU A CA 1
ATOM 1396 C C . GLU A 1 181 ? 33.983 30.183 2.721 1.00 25.92 173 GLU A C 1
ATOM 1397 O O . GLU A 1 181 ? 32.835 29.786 2.947 1.00 24.36 173 GLU A O 1
ATOM 1403 N N . ILE A 1 182 ? 34.230 31.270 1.988 1.00 26.13 174 ILE A N 1
ATOM 1404 C CA . ILE A 1 182 ? 33.177 32.259 1.756 1.00 25.06 174 ILE A CA 1
ATOM 1405 C C . ILE A 1 182 ? 32.015 31.663 0.984 1.00 24.74 174 ILE A C 1
ATOM 1406 O O . ILE A 1 182 ? 30.848 31.924 1.299 1.00 23.08 174 ILE A O 1
ATOM 1411 N N . GLN A 1 183 ? 32.304 30.876 -0.057 1.00 25.90 175 GLN A N 1
ATOM 1412 C CA . GLN A 1 183 ? 31.213 30.414 -0.906 1.00 26.77 175 GLN A CA 1
ATOM 1413 C C . GLN A 1 183 ? 30.272 29.451 -0.178 1.00 28.19 175 GLN A C 1
ATOM 1414 O O . GLN A 1 183 ? 29.156 29.240 -0.658 1.00 29.39 175 GLN A O 1
ATOM 1420 N N . THR A 1 184 ? 30.662 28.901 0.980 1.00 28.63 176 THR A N 1
ATOM 1421 C CA . THR A 1 184 ? 29.760 28.011 1.704 1.00 32.06 176 THR A CA 1
ATOM 1422 C C . THR A 1 184 ? 28.636 28.753 2.411 1.00 30.81 176 THR A C 1
ATOM 1423 O O . THR A 1 184 ? 27.691 28.107 2.878 1.00 28.69 176 THR A O 1
ATOM 1427 N N . LEU A 1 185 ? 28.723 30.083 2.521 1.00 24.82 177 LEU A N 1
ATOM 1428 C CA . LEU A 1 185 ? 27.613 30.851 3.070 1.00 24.00 177 LEU A CA 1
ATOM 1429 C C . LEU A 1 185 ? 26.402 30.867 2.152 1.00 25.69 177 LEU A C 1
ATOM 1430 O O . LEU A 1 185 ? 25.290 31.103 2.628 1.00 29.91 177 LEU A O 1
ATOM 1435 N N . PHE A 1 186 ? 26.586 30.631 0.852 1.00 27.10 178 PHE A N 1
ATOM 1436 C CA . PHE A 1 186 ? 25.544 30.905 -0.129 1.00 28.73 178 PHE A CA 1
ATOM 1437 C C . PHE A 1 186 ? 25.018 29.661 -0.842 1.00 45.69 178 PHE A C 1
ATOM 1438 O O . PHE A 1 186 ? 24.046 29.762 -1.603 1.00 47.15 178 PHE A O 1
ATOM 1446 N N . THR A 1 187 ? 25.597 28.494 -0.591 1.00 39.18 179 THR A N 1
ATOM 1447 C CA . THR A 1 187 ? 25.214 27.267 -1.279 1.00 49.74 179 THR A CA 1
ATOM 1448 C C . THR A 1 187 ? 23.873 26.723 -0.776 1.00 62.70 179 THR A C 1
ATOM 1449 O O . THR A 1 187 ? 23.466 26.945 0.369 1.00 68.44 179 THR A O 1
ATOM 1453 N N . LYS A 1 188 ? 23.194 25.971 -1.659 1.00 67.67 180 LYS A N 1
ATOM 1454 C CA . LYS A 1 188 ? 21.895 25.355 -1.393 1.00 68.62 180 LYS A CA 1
ATOM 1455 C C . LYS A 1 188 ? 21.900 23.899 -1.854 1.00 74.04 180 LYS A C 1
ATOM 1456 O O . LYS A 1 188 ? 22.819 23.488 -2.576 1.00 72.90 180 LYS A O 1
ATOM 1458 N N . PRO A 1 189 ? 20.907 23.075 -1.453 1.00 81.46 181 PRO A N 1
ATOM 1459 C CA . PRO A 1 189 ? 20.805 21.716 -2.006 1.00 86.83 181 PRO A CA 1
ATOM 1460 C C . PRO A 1 189 ? 20.624 21.705 -3.521 1.00 88.12 181 PRO A C 1
ATOM 1461 O O . PRO A 1 189 ? 19.861 22.531 -4.020 1.00 86.12 181 PRO A O 1
ATOM 1465 N N . ASP B 1 13 ? -15.598 38.145 9.322 1.00 72.99 5 ASP B N 1
ATOM 1466 C CA . ASP B 1 13 ? -14.626 38.915 8.553 1.00 70.40 5 ASP B CA 1
ATOM 1467 C C . ASP B 1 13 ? -13.201 38.412 8.815 1.00 64.62 5 ASP B C 1
ATOM 1468 O O . ASP B 1 13 ? -12.444 39.026 9.567 1.00 62.85 5 ASP B O 1
ATOM 1470 N N . LEU B 1 14 ? -12.843 37.291 8.189 1.00 59.57 6 LEU B N 1
ATOM 1471 C CA . LEU B 1 14 ? -11.532 36.690 8.401 1.00 50.78 6 LEU B CA 1
ATOM 1472 C C . LEU B 1 14 ? -10.467 37.411 7.593 1.00 44.41 6 LEU B C 1
ATOM 1473 O O . LEU B 1 14 ? -10.675 37.747 6.424 1.00 40.98 6 LEU B O 1
ATOM 1478 N N . LYS B 1 15 ? -9.315 37.624 8.214 1.00 37.31 7 LYS B N 1
ATOM 1479 C CA . LYS B 1 15 ? -8.159 38.123 7.490 1.00 41.22 7 LYS B CA 1
ATOM 1480 C C . LYS B 1 15 ? -7.532 36.990 6.694 1.00 39.14 7 LYS B C 1
ATOM 1481 O O . LYS B 1 15 ? -7.565 35.825 7.095 1.00 35.77 7 LYS B O 1
ATOM 1487 N N . THR B 1 16 ? -6.967 37.341 5.550 1.00 36.94 8 THR B N 1
ATOM 1488 C CA . THR B 1 16 ? -6.361 36.370 4.661 1.00 41.57 8 THR B CA 1
ATOM 1489 C C . THR B 1 16 ? -4.880 36.678 4.514 1.00 38.78 8 THR B C 1
ATOM 1490 O O . THR B 1 16 ? -4.377 37.688 5.020 1.00 37.16 8 THR B O 1
ATOM 1494 N N A ASP B 1 17 ? -4.162 35.793 3.814 0.62 40.12 9 ASP B N 1
ATOM 1495 N N B ASP B 1 17 ? -4.179 35.775 3.820 0.38 39.99 9 ASP B N 1
ATOM 1496 C CA A ASP B 1 17 ? -2.754 36.081 3.573 0.62 41.98 9 ASP B CA 1
ATOM 1497 C CA B ASP B 1 17 ? -2.778 36.020 3.495 0.38 42.19 9 ASP B CA 1
ATOM 1498 C C A ASP B 1 17 ? -2.575 37.315 2.700 0.62 46.19 9 ASP B C 1
ATOM 1499 C C B ASP B 1 17 ? -2.608 37.336 2.754 0.38 46.12 9 ASP B C 1
ATOM 1500 O O A ASP B 1 17 ? -1.482 37.887 2.677 0.62 47.65 9 ASP B O 1
ATOM 1501 O O B ASP B 1 17 ? -1.566 37.990 2.874 0.38 47.12 9 ASP B O 1
ATOM 1510 N N . LYS B 1 18 ? -3.625 37.743 1.993 1.00 49.31 10 LYS B N 1
ATOM 1511 C CA . LYS B 1 18 ? -3.562 39.016 1.286 1.00 58.14 10 LYS B CA 1
ATOM 1512 C C . LYS B 1 18 ? -3.524 40.176 2.275 1.00 54.55 10 LYS B C 1
ATOM 1513 O O . LYS B 1 18 ? -2.707 41.094 2.141 1.00 52.41 10 LYS B O 1
ATOM 1515 N N . ASP B 1 19 ? -4.392 40.141 3.289 1.00 53.59 11 ASP B N 1
ATOM 1516 C CA . ASP B 1 19 ? -4.317 41.138 4.353 1.00 54.09 11 ASP B CA 1
ATOM 1517 C C . ASP B 1 19 ? -2.973 41.079 5.065 1.00 54.80 11 ASP B C 1
ATOM 1518 O O . ASP B 1 19 ? -2.359 42.120 5.332 1.00 55.48 11 ASP B O 1
ATOM 1523 N N . PHE B 1 20 ? -2.498 39.867 5.379 1.00 48.01 12 PHE B N 1
ATOM 1524 C CA . PHE B 1 20 ? -1.200 39.717 6.030 1.00 39.39 12 PHE B CA 1
ATOM 1525 C C . PHE B 1 20 ? -0.096 40.377 5.212 1.00 50.03 12 PHE B C 1
ATOM 1526 O O . PHE B 1 20 ? 0.742 41.104 5.758 1.00 51.73 12 PHE B O 1
ATOM 1534 N N . ALA B 1 21 ? -0.101 40.167 3.895 1.00 46.77 13 ALA B N 1
ATOM 1535 C CA . ALA B 1 21 ? 0.946 40.749 3.059 1.00 52.00 13 ALA B CA 1
ATOM 1536 C C . ALA B 1 21 ? 0.913 42.271 3.052 1.00 54.09 13 ALA B C 1
ATOM 1537 O O . ALA B 1 21 ? 1.935 42.898 2.755 1.00 58.78 13 ALA B O 1
ATOM 1539 N N . GLU B 1 22 ? -0.224 42.879 3.380 1.00 55.92 14 GLU B N 1
ATOM 1540 C CA . GLU B 1 22 ? -0.368 44.327 3.325 1.00 61.04 14 GLU B CA 1
ATOM 1541 C C . GLU B 1 22 ? -0.133 45.007 4.672 1.00 59.36 14 GLU B C 1
ATOM 1542 O O . GLU B 1 22 ? -0.376 46.212 4.792 1.00 59.51 14 GLU B O 1
ATOM 1548 N N . LEU B 1 23 ? 0.344 44.276 5.679 1.00 51.73 15 LEU B N 1
ATOM 1549 C CA . LEU B 1 23 ? 0.725 44.925 6.921 1.00 55.28 15 LEU B CA 1
ATOM 1550 C C . LEU B 1 23 ? 1.901 45.872 6.668 1.00 54.98 15 LEU B C 1
ATOM 1551 O O . LEU B 1 23 ? 2.748 45.609 5.808 1.00 56.99 15 LEU B O 1
ATOM 1556 N N . PRO B 1 24 ? 1.963 46.991 7.383 1.00 56.83 16 PRO B N 1
ATOM 1557 C CA . PRO B 1 24 ? 3.023 47.968 7.111 1.00 61.39 16 PRO B CA 1
ATOM 1558 C C . PRO B 1 24 ? 4.405 47.386 7.369 1.00 60.46 16 PRO B C 1
ATOM 1559 O O . PRO B 1 24 ? 4.591 46.513 8.220 1.00 56.40 16 PRO B O 1
ATOM 1563 N N . GLU B 1 25 ? 5.378 47.868 6.598 1.00 64.98 17 GLU B N 1
ATOM 1564 C CA . GLU B 1 25 ? 6.754 47.423 6.762 1.00 65.43 17 GLU B CA 1
ATOM 1565 C C . GLU B 1 25 ? 7.178 47.542 8.221 1.00 64.40 17 GLU B C 1
ATOM 1566 O O . GLU B 1 25 ? 6.733 48.431 8.951 1.00 63.83 17 GLU B O 1
ATOM 1572 N N . GLY B 1 26 ? 8.023 46.614 8.658 1.00 61.68 18 GLY B N 1
ATOM 1573 C CA . GLY B 1 26 ? 8.463 46.587 10.034 1.00 60.24 18 GLY B CA 1
ATOM 1574 C C . GLY B 1 26 ? 7.544 45.849 10.976 1.00 55.44 18 GLY B C 1
ATOM 1575 O O . GLY B 1 26 ? 7.880 45.705 12.159 1.00 57.62 18 GLY B O 1
ATOM 1576 N N . THR B 1 27 ? 6.405 45.360 10.494 1.00 52.53 19 THR B N 1
ATOM 1577 C CA . THR B 1 27 ? 5.469 44.624 11.329 1.00 48.21 19 THR B CA 1
ATOM 1578 C C . THR B 1 27 ? 5.819 43.1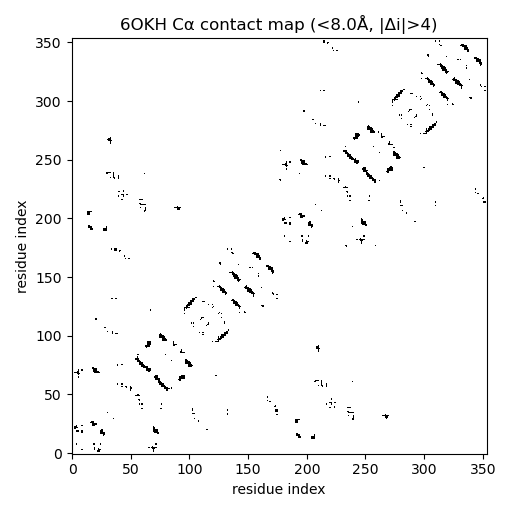44 11.279 1.00 45.78 19 THR B C 1
ATOM 1579 O O . THR B 1 27 ? 5.854 42.545 10.198 1.00 50.32 19 THR B O 1
ATOM 1583 N N . LEU B 1 28 ? 6.068 42.557 12.437 1.00 44.12 20 LEU B N 1
ATOM 1584 C CA . LEU B 1 28 ? 6.231 41.116 12.548 1.00 47.31 20 LEU B CA 1
ATOM 1585 C C . LEU B 1 28 ? 4.997 40.564 13.243 1.00 47.03 20 LEU B C 1
ATOM 1586 O O . LEU B 1 28 ? 4.717 40.909 14.397 1.00 38.17 20 LEU B O 1
ATOM 1591 N N . ALA B 1 29 ? 4.246 39.743 12.522 1.00 37.56 21 ALA B N 1
ATOM 1592 C CA . ALA B 1 29 ? 2.962 39.267 13.002 1.00 30.31 21 ALA B CA 1
ATOM 1593 C C . ALA B 1 29 ? 2.743 37.873 12.451 1.00 33.65 21 ALA B C 1
ATOM 1594 O O . ALA B 1 29 ? 3.430 37.433 11.525 1.00 35.01 21 ALA B O 1
ATOM 1596 N N . GLU B 1 30 ? 1.728 37.210 12.987 1.00 29.59 22 GLU B N 1
ATOM 1597 C CA . GLU B 1 30 ? 1.280 35.943 12.449 1.00 25.48 22 GLU B CA 1
ATOM 1598 C C . GLU B 1 30 ? -0.209 36.002 12.164 1.00 26.40 22 GLU B C 1
ATOM 1599 O O . GLU B 1 30 ? -0.969 36.718 12.831 1.00 25.44 22 GLU B O 1
ATOM 1605 N N . LEU B 1 31 ? -0.611 35.245 11.151 1.00 23.69 23 LEU B N 1
ATOM 1606 C CA . LEU B 1 31 ? -2.008 35.094 10.775 1.00 21.80 23 LEU B CA 1
ATOM 1607 C C . LEU B 1 31 ? -2.429 33.694 11.209 1.00 21.88 23 LEU B C 1
ATOM 1608 O O . LEU B 1 31 ? -1.895 32.706 10.709 1.00 20.61 23 LEU B O 1
ATOM 1613 N N . LEU B 1 32 ? -3.351 33.602 12.168 1.00 22.03 24 LEU B N 1
ATOM 1614 C CA . LEU B 1 32 ? -3.738 32.308 12.730 1.00 21.93 24 LEU B CA 1
ATOM 1615 C C . LEU B 1 32 ? -5.249 32.216 12.696 1.00 26.12 24 LEU B C 1
ATOM 1616 O O . LEU B 1 32 ? -5.931 33.088 13.250 1.00 29.55 24 LEU B O 1
ATOM 1621 N N . ASP B 1 33 ? -5.771 31.172 12.041 1.00 26.79 25 ASP B N 1
ATOM 1622 C CA . ASP B 1 33 ? -7.212 30.995 11.903 1.00 24.91 25 ASP B CA 1
ATOM 1623 C C . ASP B 1 33 ? -7.877 32.263 11.374 1.00 27.33 25 ASP B C 1
ATOM 1624 O O . ASP B 1 33 ? -9.009 32.579 11.740 1.00 32.58 25 ASP B O 1
ATOM 1629 N N . GLY B 1 34 ? -7.169 33.020 10.536 1.00 27.74 26 GLY B N 1
ATOM 1630 C CA . GLY B 1 34 ? -7.759 34.210 9.950 1.00 26.65 26 GLY B CA 1
ATOM 1631 C C . GLY B 1 34 ? -7.822 35.416 10.861 1.00 29.83 26 GLY B C 1
ATOM 1632 O O . GLY B 1 34 ? -8.643 36.310 10.638 1.00 36.23 26 GLY B O 1
ATOM 1633 N N . GLU B 1 35 ? -6.992 35.460 11.894 1.00 28.21 27 GLU B N 1
ATOM 1634 C CA . GLU B 1 35 ? -6.864 36.631 12.749 1.00 30.13 27 GLU B CA 1
ATOM 1635 C C . GLU B 1 35 ? -5.387 36.987 12.845 1.00 30.90 27 GLU B C 1
ATOM 1636 O O . GLU B 1 35 ? -4.542 36.094 12.957 1.00 30.88 27 GLU B O 1
ATOM 1642 N N . ILE B 1 36 ? -5.070 38.282 12.809 1.00 30.94 28 ILE B N 1
ATOM 1643 C CA . ILE B 1 36 ? -3.678 38.738 12.816 1.00 28.78 28 ILE B CA 1
ATOM 1644 C C . ILE B 1 36 ? -3.274 39.086 14.242 1.00 29.31 28 ILE B C 1
ATOM 1645 O O . ILE B 1 36 ? -3.920 39.913 14.894 1.00 32.15 28 ILE B O 1
ATOM 1650 N N . PHE B 1 37 ? -2.201 38.459 14.716 1.00 27.08 29 PHE B N 1
ATOM 1651 C CA . PHE B 1 37 ? -1.634 38.689 16.039 1.00 27.46 29 PHE B CA 1
ATOM 1652 C C . PHE B 1 37 ? -0.232 39.261 15.888 1.00 26.29 29 PHE B C 1
ATOM 1653 O O . PHE B 1 37 ? 0.613 38.675 15.195 1.00 33.00 29 PHE B O 1
ATOM 1661 N N . MET B 1 38 ? 0.033 40.370 16.563 1.00 31.20 30 MET B N 1
ATOM 1662 C CA . MET B 1 38 ? 1.402 40.851 16.647 1.00 29.33 30 MET B CA 1
ATOM 1663 C C . MET B 1 38 ? 2.192 39.920 17.557 1.00 29.96 30 MET B C 1
ATOM 1664 O O . MET B 1 38 ? 1.664 39.393 18.543 1.00 37.92 30 MET B O 1
ATOM 1669 N N . VAL B 1 39 ? 3.447 39.687 17.209 1.00 36.74 31 VAL B N 1
ATOM 1670 C CA . VAL B 1 39 ? 4.331 38.849 18.013 1.00 45.71 31 VAL B CA 1
ATOM 1671 C C . VAL B 1 39 ? 5.260 39.772 18.790 1.00 38.52 31 VAL B C 1
ATOM 1672 O O . VAL B 1 39 ? 5.930 40.614 18.174 1.00 31.36 31 VAL B O 1
ATOM 1676 N N . PRO B 1 40 ? 5.305 39.680 20.116 1.00 42.75 32 PRO B N 1
ATOM 1677 C CA . PRO B 1 40 ? 6.203 40.547 20.882 1.00 35.89 32 PRO B CA 1
ATOM 1678 C C . PRO B 1 40 ? 7.652 40.218 20.574 1.00 26.97 32 PRO B C 1
ATOM 1679 O O . PRO B 1 40 ? 7.995 39.083 20.260 1.00 22.33 32 PRO B O 1
ATOM 1683 N N . ALA B 1 41 ? 8.508 41.226 20.666 1.00 23.51 33 ALA B N 1
ATOM 1684 C CA . ALA B 1 41 ? 9.914 41.007 20.376 1.00 24.50 33 ALA B CA 1
ATOM 1685 C C . ALA B 1 41 ? 10.512 40.009 21.370 1.00 25.50 33 ALA B C 1
ATOM 1686 O O . ALA B 1 41 ? 10.171 40.028 22.564 1.00 24.60 33 ALA B O 1
ATOM 1688 N N . PRO B 1 42 ? 11.413 39.139 20.931 1.00 20.33 34 PRO B N 1
ATOM 1689 C CA . PRO B 1 42 ? 11.992 38.154 21.852 1.00 23.34 34 PRO B CA 1
ATOM 1690 C C . PRO B 1 42 ? 13.061 38.781 22.727 1.00 28.86 34 PRO B C 1
ATOM 1691 O O . PRO B 1 42 ? 13.620 39.834 22.422 1.00 27.44 34 PRO B O 1
ATOM 1695 N N . ILE B 1 43 ? 13.340 38.109 23.836 1.00 25.93 35 ILE B N 1
ATOM 1696 C CA . ILE B 1 43 ? 14.364 38.579 24.761 1.00 22.52 35 ILE B CA 1
ATOM 1697 C C . ILE B 1 43 ? 15.639 37.774 24.519 1.00 17.72 35 ILE B C 1
ATOM 1698 O O . ILE B 1 43 ? 15.593 36.729 23.848 1.00 19.71 35 ILE B O 1
ATOM 1703 N N . PRO B 1 44 ? 16.798 38.232 25.005 1.00 21.10 36 PRO B N 1
ATOM 1704 C CA . PRO B 1 44 ? 18.054 37.523 24.703 1.00 21.18 36 PRO B CA 1
ATOM 1705 C C . PRO B 1 44 ? 18.059 36.050 25.082 1.00 24.74 36 PRO B C 1
ATOM 1706 O O . PRO B 1 44 ? 18.638 35.249 24.338 1.00 22.40 36 PRO B O 1
ATOM 1710 N N . GLU B 1 45 ? 17.427 35.654 26.195 1.00 24.02 37 GLU B N 1
ATOM 1711 C CA . GLU B 1 45 ? 17.423 34.235 26.554 1.00 23.81 37 GLU B CA 1
ATOM 1712 C C . GLU B 1 45 ? 16.711 33.397 25.498 1.00 23.42 37 GLU B C 1
ATOM 1713 O O . GLU B 1 45 ? 17.139 32.280 25.183 1.00 21.87 37 GLU B O 1
ATOM 1719 N N . HIS B 1 46 ? 15.620 33.917 24.942 1.00 18.58 38 HIS B N 1
ATOM 1720 C CA . HIS B 1 46 ? 14.937 33.219 23.856 1.00 15.26 38 HIS B CA 1
ATOM 1721 C C . HIS B 1 46 ? 15.888 33.025 22.678 1.00 17.10 38 HIS B C 1
ATOM 1722 O O . HIS B 1 46 ? 16.001 31.923 22.125 1.00 19.43 38 HIS B O 1
ATOM 1729 N N . GLN B 1 47 ? 16.594 34.090 22.297 1.00 18.94 39 GLN B N 1
ATOM 1730 C CA . GLN B 1 47 ? 17.527 34.012 21.172 1.00 19.53 39 GLN B CA 1
ATOM 1731 C C . GLN B 1 47 ? 18.689 33.078 21.475 1.00 23.67 39 GLN B C 1
ATOM 1732 O O . GLN B 1 47 ? 19.220 32.425 20.562 1.00 19.50 39 GLN B O 1
ATOM 1738 N N . ARG B 1 48 ? 19.129 33.033 22.732 1.00 18.51 40 ARG B N 1
ATOM 1739 C CA . ARG B 1 48 ? 20.208 32.112 23.095 1.00 17.93 40 ARG B CA 1
ATOM 1740 C C . ARG B 1 48 ? 19.777 30.668 22.891 1.00 18.33 40 ARG B C 1
ATOM 1741 O O . ARG B 1 48 ? 20.555 29.839 22.394 1.00 19.79 40 ARG B O 1
ATOM 1749 N N . VAL B 1 49 ? 18.546 30.339 23.291 1.00 16.69 41 VAL B N 1
ATOM 1750 C CA . VAL B 1 49 ? 18.068 28.963 23.137 1.00 16.07 41 VAL B CA 1
ATOM 1751 C C . VAL B 1 49 ? 17.988 28.603 21.661 1.00 17.33 41 VAL B C 1
ATOM 1752 O O . VAL B 1 49 ? 18.382 27.501 21.253 1.00 15.88 41 VAL B O 1
ATOM 1756 N N . ILE B 1 50 ? 17.480 29.519 20.834 1.00 13.41 42 ILE B N 1
ATOM 1757 C CA . ILE B 1 50 ? 17.416 29.242 19.391 1.00 13.38 42 ILE B CA 1
ATOM 1758 C C . ILE B 1 50 ? 18.810 29.074 18.810 1.00 14.03 42 ILE B C 1
ATOM 1759 O O . ILE B 1 50 ? 19.034 28.208 17.951 1.00 19.92 42 ILE B O 1
ATOM 1764 N N . ARG B 1 51 ? 19.761 29.905 19.241 1.00 15.09 43 ARG B N 1
ATOM 1765 C CA . ARG B 1 51 ? 21.139 29.760 18.769 1.00 17.87 43 ARG B CA 1
ATOM 1766 C C . ARG B 1 51 ? 21.684 28.373 19.099 1.00 20.13 43 ARG B C 1
ATOM 1767 O O . ARG B 1 51 ? 22.302 27.713 18.253 1.00 20.60 43 ARG B O 1
ATOM 1775 N N . LYS B 1 52 ? 21.489 27.930 20.339 1.00 16.29 44 LYS B N 1
ATOM 1776 C CA . LYS B 1 52 ? 21.992 26.618 20.736 1.00 18.73 44 LYS B CA 1
ATOM 1777 C C . LYS B 1 52 ? 21.325 25.511 19.922 1.00 18.38 44 LYS B C 1
ATOM 1778 O O . LYS B 1 52 ? 21.997 24.617 19.396 1.00 20.53 44 LYS B O 1
ATOM 1784 N N . PHE B 1 53 ? 20.002 25.571 19.795 1.00 16.12 45 PHE B N 1
ATOM 1785 C CA . PHE B 1 53 ? 19.271 24.534 19.062 1.00 16.41 45 PHE B CA 1
ATOM 1786 C C . PHE B 1 53 ? 19.627 24.560 17.587 1.00 21.45 45 PHE B C 1
ATOM 1787 O O . PHE B 1 53 ? 19.881 23.508 16.975 1.00 16.22 45 PHE B O 1
ATOM 1795 N N . SER B 1 54 ? 19.696 25.761 16.999 1.00 16.94 46 SER B N 1
ATOM 1796 C CA . SER B 1 54 ? 20.032 25.859 15.589 1.00 15.75 46 SER B CA 1
ATOM 1797 C C . SER B 1 54 ? 21.402 25.268 15.320 1.00 20.14 46 SER B C 1
ATOM 1798 O O . SER B 1 54 ? 21.601 24.595 14.306 1.00 24.05 46 SER B O 1
ATOM 1801 N N . ASN B 1 55 ? 22.380 25.572 16.183 1.00 20.01 47 ASN B N 1
ATOM 1802 C CA . ASN B 1 55 ? 23.735 25.062 15.992 1.00 24.34 47 ASN B CA 1
ATOM 1803 C C . ASN B 1 55 ? 23.732 23.542 15.980 1.00 21.75 47 ASN B C 1
ATOM 1804 O O . ASN B 1 55 ? 24.320 22.916 15.094 1.00 24.16 47 ASN B O 1
ATOM 1809 N N . ALA B 1 56 ? 23.049 22.932 16.953 1.00 21.92 48 ALA B N 1
ATOM 1810 C CA . ALA B 1 56 ? 23.003 21.474 17.038 1.00 20.69 48 ALA B CA 1
ATOM 1811 C C . ALA B 1 56 ? 22.325 20.873 15.820 1.00 21.06 48 ALA B C 1
ATOM 1812 O O . ALA B 1 56 ? 22.834 19.925 15.203 1.00 22.19 48 ALA B O 1
ATOM 1814 N N . LEU B 1 57 ? 21.147 21.393 15.487 1.00 19.75 49 LEU B N 1
ATOM 1815 C CA . LEU B 1 57 ? 20.376 20.875 14.365 1.00 19.55 49 LEU B CA 1
ATOM 1816 C C . LEU B 1 57 ? 21.104 21.085 13.043 1.00 25.08 49 LEU B C 1
ATOM 1817 O O . LEU B 1 57 ? 21.183 20.166 12.223 1.00 21.61 49 LEU B O 1
ATOM 1822 N N . SER B 1 58 ? 21.607 22.309 12.803 1.00 19.20 50 SER B N 1
ATOM 1823 C CA . SER B 1 58 ? 22.287 22.612 11.543 1.00 19.35 50 SER B CA 1
ATOM 1824 C C . SER B 1 58 ? 23.523 21.740 11.347 1.00 25.06 50 SER B C 1
ATOM 1825 O O . SER B 1 58 ? 23.826 21.310 10.224 1.00 28.24 50 SER B O 1
ATOM 1828 N N . THR B 1 59 ? 24.283 21.518 12.420 1.00 26.15 51 THR B N 1
ATOM 1829 C CA . THR B 1 59 ? 25.454 20.654 12.335 1.00 26.73 51 THR B CA 1
ATOM 1830 C C . THR B 1 59 ? 25.057 19.262 11.874 1.00 26.87 51 THR B C 1
ATOM 1831 O O . THR B 1 59 ? 25.721 18.673 11.012 1.00 27.78 51 THR B O 1
ATOM 1835 N N . PHE B 1 60 ? 23.943 18.743 12.404 1.00 28.10 52 PHE B N 1
ATOM 1836 C CA . PHE B 1 60 ? 23.486 17.403 12.052 1.00 26.43 52 PHE B CA 1
ATOM 1837 C C . PHE B 1 60 ? 22.941 17.354 10.629 1.00 25.09 52 PHE B C 1
ATOM 1838 O O . PHE B 1 60 ? 23.229 16.412 9.878 1.00 28.19 52 PHE B O 1
ATOM 1846 N N . VAL B 1 61 ? 22.131 18.350 10.249 1.00 23.98 53 VAL B N 1
ATOM 1847 C CA . VAL B 1 61 ? 21.562 18.391 8.903 1.00 25.79 53 VAL B CA 1
ATOM 1848 C C . VAL B 1 61 ? 22.663 18.517 7.850 1.00 28.94 53 VAL B C 1
ATOM 1849 O O . VAL B 1 61 ? 22.617 17.869 6.794 1.00 30.83 53 VAL B O 1
ATOM 1853 N N . GLU B 1 62 ? 23.657 19.368 8.102 1.00 27.89 54 GLU B N 1
ATOM 1854 C CA . GLU B 1 62 ? 24.735 19.544 7.131 1.00 32.88 54 GLU B CA 1
ATOM 1855 C C . GLU B 1 62 ? 25.578 18.283 7.021 1.00 33.24 54 GLU B C 1
ATOM 1856 O O . GLU B 1 62 ? 25.927 17.843 5.917 1.00 39.48 54 GLU B O 1
ATOM 1862 N N . LYS B 1 63 ? 25.937 17.707 8.168 1.00 30.92 55 LYS B N 1
ATOM 1863 C CA . LYS B 1 63 ? 26.730 16.485 8.186 1.00 36.51 55 LYS B CA 1
ATOM 1864 C C . LYS B 1 63 ? 26.070 15.401 7.360 1.00 38.11 55 LYS B C 1
ATOM 1865 O O . LYS B 1 63 ? 26.745 14.647 6.659 1.00 37.17 55 LYS B O 1
ATOM 1871 N N . ASN B 1 64 ? 24.746 15.330 7.396 1.00 35.03 56 ASN B N 1
ATOM 1872 C CA . ASN B 1 64 ? 24.033 14.273 6.703 1.00 31.34 56 ASN B CA 1
ATOM 1873 C C . ASN B 1 64 ? 23.354 14.748 5.425 1.00 36.63 56 ASN B C 1
ATOM 1874 O O . ASN B 1 64 ? 22.619 13.970 4.809 1.00 34.22 56 ASN B O 1
ATOM 1879 N N . LYS B 1 65 ? 23.590 15.999 5.012 1.00 31.37 57 LYS B N 1
ATOM 1880 C CA . LYS B 1 65 ? 23.107 16.530 3.727 1.00 24.84 57 LYS B CA 1
ATOM 1881 C C . LYS B 1 65 ? 21.602 16.304 3.577 1.00 30.61 57 LYS B C 1
ATOM 1882 O O . LYS B 1 65 ? 21.114 15.815 2.555 1.00 32.75 57 LYS B O 1
ATOM 1884 N N . LEU B 1 66 ? 20.863 16.646 4.631 1.00 28.06 58 LEU B N 1
ATOM 1885 C CA . LEU B 1 66 ? 19.452 16.295 4.738 1.00 29.68 58 LEU B CA 1
ATOM 1886 C C . LEU B 1 66 ? 18.512 17.364 4.198 1.00 25.65 58 LEU B C 1
ATOM 1887 O O . LEU B 1 66 ? 17.387 17.039 3.808 1.00 26.71 58 LEU B O 1
ATOM 1892 N N . GLY B 1 67 ? 18.925 18.622 4.181 1.00 23.10 59 GLY B N 1
ATOM 1893 C CA . GLY B 1 67 ? 18.032 19.686 3.744 1.00 26.44 59 GLY B CA 1
ATOM 1894 C C . GLY B 1 67 ? 18.485 21.025 4.308 1.00 30.80 59 GLY B C 1
ATOM 1895 O O . GLY B 1 67 ? 19.680 21.259 4.495 1.00 26.78 59 GLY B O 1
ATOM 1896 N N . GLU B 1 68 ? 17.507 21.889 4.582 1.00 22.04 60 GLU B N 1
ATOM 1897 C CA . GLU B 1 68 ? 17.786 23.266 4.991 1.00 20.41 60 GLU B CA 1
ATOM 1898 C C . GLU B 1 68 ? 17.131 23.581 6.320 1.00 20.89 60 GLU B C 1
ATOM 1899 O O . GLU B 1 68 ? 16.001 23.158 6.572 1.00 22.67 60 GLU B O 1
ATOM 1905 N N . VAL B 1 69 ? 17.835 24.382 7.127 1.00 19.53 61 VAL B N 1
ATOM 1906 C CA . VAL B 1 69 ? 17.372 24.893 8.413 1.00 16.82 61 VAL B CA 1
ATOM 1907 C C . VAL B 1 69 ? 17.251 26.407 8.287 1.00 15.71 61 VAL B C 1
ATOM 1908 O O . VAL B 1 69 ? 18.100 27.055 7.663 1.00 16.38 61 VAL B O 1
ATOM 1912 N N . PHE B 1 70 ? 16.185 26.953 8.849 1.00 15.73 62 PHE B N 1
ATOM 1913 C CA . PHE B 1 70 ? 15.960 28.389 8.930 1.00 18.06 62 PHE B CA 1
ATOM 1914 C C . PHE B 1 70 ? 15.465 28.708 10.329 1.00 18.18 62 PHE B C 1
ATOM 1915 O O . PHE B 1 70 ? 14.779 27.887 10.949 1.00 17.56 62 PHE B O 1
ATOM 1923 N N . PHE B 1 71 ? 15.769 29.915 10.813 1.00 15.60 63 PHE B N 1
ATOM 1924 C CA . PHE B 1 71 ? 15.107 30.386 12.016 1.00 16.76 63 PHE B CA 1
ATOM 1925 C C . PHE B 1 71 ? 14.453 31.737 11.748 1.00 17.96 63 PHE B C 1
ATOM 1926 O O . PHE B 1 71 ? 14.659 32.360 10.701 1.00 17.45 63 PHE B O 1
ATOM 1934 N N . SER B 1 72 ? 13.653 32.156 12.728 1.00 21.09 64 SER B N 1
ATOM 1935 C CA A SER B 1 72 ? 12.864 33.373 12.628 0.55 20.98 64 SER B CA 1
ATOM 1936 C CA B SER B 1 72 ? 12.863 33.371 12.612 0.45 21.25 64 SER B CA 1
ATOM 1937 C C . SER B 1 72 ? 13.770 34.598 12.494 1.00 21.95 64 SER B C 1
ATOM 1938 O O . SER B 1 72 ? 14.899 34.595 12.988 1.00 20.35 64 SER B O 1
ATOM 1943 N N . PRO B 1 73 ? 13.291 35.678 11.845 1.00 21.84 65 PRO B N 1
ATOM 1944 C CA . PRO B 1 73 ? 11.988 35.833 11.177 1.00 23.77 65 PRO B CA 1
ATOM 1945 C C . PRO B 1 73 ? 11.937 35.192 9.785 1.00 23.23 65 PRO B C 1
ATOM 1946 O O . PRO B 1 73 ? 12.800 35.465 8.926 1.00 20.23 65 PRO B O 1
ATOM 1950 N N . ILE B 1 74 ? 10.933 34.347 9.556 1.00 21.96 66 ILE B N 1
ATOM 1951 C CA . ILE B 1 74 ? 10.692 33.823 8.215 1.00 20.39 66 ILE B CA 1
ATOM 1952 C C . ILE B 1 74 ? 9.209 33.477 8.111 1.00 21.73 66 ILE B C 1
ATOM 1953 O O . ILE B 1 74 ? 8.643 32.852 9.014 1.00 21.02 66 ILE B O 1
ATOM 1958 N N . ASP B 1 75 ? 8.570 33.926 7.036 1.00 21.38 67 ASP B N 1
ATOM 1959 C CA . ASP B 1 75 ? 7.148 33.675 6.840 1.00 21.98 67 ASP B CA 1
ATOM 1960 C C . ASP B 1 75 ? 6.946 32.262 6.321 1.00 23.33 67 ASP B C 1
ATOM 1961 O O . ASP B 1 75 ? 7.598 31.854 5.354 1.00 23.89 67 ASP B O 1
ATOM 1966 N N . VAL B 1 76 ? 6.030 31.520 6.941 1.00 18.96 68 VAL B N 1
ATOM 1967 C CA . VAL B 1 76 ? 5.686 30.175 6.489 1.00 21.10 68 VAL B CA 1
ATOM 1968 C C . VAL B 1 76 ? 4.193 30.182 6.176 1.00 23.44 68 VAL B C 1
ATOM 1969 O O . VAL B 1 76 ? 3.357 30.202 7.087 1.00 21.36 68 VAL B O 1
ATOM 1973 N N . TYR B 1 77 ? 3.853 30.207 4.886 1.00 22.03 69 TYR B N 1
ATOM 1974 C CA . TYR B 1 77 ? 2.462 30.155 4.453 1.00 25.51 69 TYR B CA 1
ATOM 1975 C C . TYR B 1 77 ? 1.958 28.722 4.539 1.00 29.35 69 TYR B C 1
ATOM 1976 O O . TYR B 1 77 ? 2.578 27.808 3.982 1.00 31.51 69 TYR B O 1
ATOM 1985 N N . LEU B 1 78 ? 0.828 28.528 5.227 1.00 25.38 70 LEU B N 1
ATOM 1986 C CA . LEU B 1 78 ? 0.174 27.227 5.332 1.00 29.52 70 LEU B CA 1
ATOM 1987 C C . LEU B 1 78 ? -1.110 27.145 4.524 1.00 34.09 70 LEU B C 1
ATOM 1988 O O . LEU B 1 78 ? -1.298 26.191 3.758 1.00 32.00 70 LEU B O 1
ATOM 1993 N N . ASP B 1 79 ? -2.019 28.102 4.688 1.00 29.68 71 ASP B N 1
ATOM 1994 C CA . ASP B 1 79 ? -3.135 28.248 3.759 1.00 33.22 71 ASP B CA 1
ATOM 1995 C C . ASP B 1 79 ? -3.575 29.707 3.786 1.00 34.26 71 ASP B C 1
ATOM 1996 O O . ASP B 1 79 ? -2.935 30.553 4.417 1.00 31.05 71 ASP B O 1
ATOM 2001 N N . GLU B 1 80 ? -4.667 30.016 3.090 1.00 34.41 72 GLU B N 1
ATOM 2002 C CA . GLU B 1 80 ? -5.016 31.429 2.939 1.00 37.56 72 GLU B CA 1
ATOM 2003 C C . GLU B 1 80 ? -5.377 32.101 4.265 1.00 33.83 72 GLU B C 1
ATOM 2004 O O . GLU B 1 80 ? -5.420 33.336 4.324 1.00 33.54 72 GLU B O 1
ATOM 2010 N N . HIS B 1 81 ? -5.613 31.339 5.335 1.00 30.87 73 HIS B N 1
ATOM 2011 C CA . HIS B 1 81 ? -5.940 31.935 6.623 1.00 28.25 73 HIS B CA 1
ATOM 2012 C C . HIS B 1 81 ? -4.862 31.724 7.670 1.00 35.32 73 HIS B C 1
ATOM 2013 O O . HIS B 1 81 ? -5.084 32.069 8.836 1.00 30.09 73 HIS B O 1
ATOM 2020 N N . ASN B 1 82 ? -3.706 31.178 7.297 1.00 24.40 74 ASN B N 1
ATOM 2021 C CA . ASN B 1 82 ? -2.683 30.822 8.279 1.00 22.29 74 ASN B CA 1
ATOM 2022 C C . ASN B 1 82 ? -1.295 31.064 7.700 1.00 28.36 74 ASN B C 1
ATOM 2023 O O . ASN B 1 82 ? -0.885 30.405 6.740 1.00 26.55 74 ASN B O 1
ATOM 2028 N N . VAL B 1 83 ? -0.576 32.011 8.290 1.00 21.22 75 VAL B N 1
ATOM 2029 C CA . VAL B 1 83 ? 0.812 32.289 7.964 1.00 18.70 75 VAL B CA 1
ATOM 2030 C C . VAL B 1 83 ? 1.545 32.456 9.288 1.00 20.73 75 VAL B C 1
ATOM 2031 O O . VAL B 1 83 ? 1.217 33.360 10.064 1.00 24.57 75 VAL B O 1
ATOM 2035 N N . VAL B 1 84 ? 2.535 31.603 9.544 1.00 19.81 76 VAL B N 1
ATOM 2036 C CA . VAL B 1 84 ? 3.207 31.576 10.841 1.00 22.49 76 VAL B CA 1
ATOM 2037 C C . VAL B 1 84 ? 4.673 31.983 10.698 1.00 21.79 76 VAL B C 1
ATOM 2038 O O . VAL B 1 84 ? 5.256 31.976 9.605 1.00 22.08 76 VAL B O 1
ATOM 2042 N N . GLN B 1 85 ? 5.285 32.336 11.829 1.00 18.85 77 GLN B N 1
ATOM 2043 C CA . GLN B 1 85 ? 6.720 32.631 11.879 1.00 15.49 77 GLN B CA 1
ATOM 2044 C C . GLN B 1 85 ? 7.338 31.744 12.940 1.00 19.96 77 GLN B C 1
ATOM 2045 O O . GLN B 1 85 ? 7.584 32.190 14.073 1.00 21.27 77 GLN B O 1
ATOM 2051 N N . PRO B 1 86 ? 7.602 30.484 12.612 1.00 18.84 78 PRO B N 1
ATOM 2052 C CA . PRO B 1 86 ? 8.108 29.540 13.624 1.00 15.66 78 PRO B CA 1
ATOM 2053 C C . PRO B 1 86 ? 9.542 29.864 13.995 1.00 20.28 78 PRO B C 1
ATOM 2054 O O . PRO B 1 86 ? 10.295 30.413 13.202 1.00 17.94 78 PRO B O 1
ATOM 2058 N N . ASP B 1 87 ? 9.940 29.464 15.212 1.00 13.68 79 ASP B N 1
ATOM 2059 C CA . ASP B 1 87 ? 11.287 29.802 15.655 1.00 12.78 79 ASP B CA 1
ATOM 2060 C C . ASP B 1 87 ? 12.368 29.053 14.882 1.00 15.39 79 ASP B C 1
ATOM 2061 O O . ASP B 1 87 ? 13.416 29.627 14.564 1.00 14.87 79 ASP B O 1
ATOM 2066 N N . LEU B 1 88 ? 12.178 27.759 14.638 1.00 13.96 80 LEU B N 1
ATOM 2067 C CA . LEU B 1 88 ? 13.214 26.952 14.000 1.00 16.28 80 LEU B CA 1
ATOM 2068 C C . LEU B 1 88 ? 12.535 25.921 13.118 1.00 12.27 80 LEU B C 1
ATOM 2069 O O . LEU B 1 88 ? 11.611 25.240 13.575 1.00 14.26 80 LEU B O 1
ATOM 2074 N N . ILE B 1 89 ? 12.984 25.787 11.865 1.00 14.64 81 ILE B N 1
ATOM 2075 C CA . ILE B 1 89 ? 12.332 24.859 10.952 1.00 14.18 81 ILE B CA 1
ATOM 2076 C C . ILE B 1 89 ? 13.394 24.073 10.206 1.00 16.94 81 ILE B C 1
ATOM 2077 O O . ILE B 1 89 ? 14.514 24.550 10.004 1.00 17.63 81 ILE B O 1
ATOM 2082 N N . PHE B 1 90 ? 13.024 22.874 9.768 1.00 16.68 82 PHE B N 1
ATOM 2083 C CA . PHE B 1 90 ? 13.871 22.078 8.886 1.00 17.39 82 PHE B CA 1
ATOM 2084 C C . PHE B 1 90 ? 13.027 21.650 7.700 1.00 21.56 82 PHE B C 1
ATOM 2085 O O . PHE B 1 90 ? 11.895 21.190 7.879 1.00 16.37 82 PHE B O 1
ATOM 2093 N N . ILE B 1 91 ? 13.571 21.810 6.494 1.00 19.53 83 ILE B N 1
ATOM 2094 C CA . ILE B 1 91 ? 12.900 21.440 5.260 1.00 21.72 83 ILE B CA 1
ATOM 2095 C C . ILE B 1 91 ? 13.768 20.404 4.565 1.00 24.55 83 ILE B C 1
ATOM 2096 O O . ILE B 1 91 ? 14.917 20.686 4.203 1.00 25.74 83 ILE B O 1
ATOM 2101 N N . SER B 1 92 ? 13.230 19.201 4.393 1.00 22.64 84 SER B N 1
ATOM 2102 C CA . SER B 1 92 ? 13.988 18.136 3.767 1.00 24.89 84 SER B CA 1
ATOM 2103 C C . SER B 1 92 ? 14.224 18.444 2.292 1.00 26.91 84 SER B C 1
ATOM 2104 O O . SER B 1 92 ? 13.487 19.199 1.662 1.00 30.51 84 SER B O 1
ATOM 2107 N N . LYS B 1 93 ? 15.261 17.819 1.729 1.00 29.92 85 LYS B N 1
ATOM 2108 C CA . LYS B 1 93 ? 15.435 17.875 0.278 1.00 39.04 85 LYS B CA 1
ATOM 2109 C C . LYS B 1 93 ? 14.169 17.447 -0.458 1.00 46.04 85 LYS B C 1
ATOM 2110 O O . LYS B 1 93 ? 13.839 18.008 -1.506 1.00 47.12 85 LYS B O 1
ATOM 2116 N N . ALA B 1 94 ? 13.429 16.486 0.099 1.00 53.37 86 ALA B N 1
ATOM 2117 C CA . ALA B 1 94 ? 12.204 16.010 -0.541 1.00 59.83 86 ALA B CA 1
ATOM 2118 C C . ALA B 1 94 ? 11.167 17.125 -0.693 1.00 62.78 86 ALA B C 1
ATOM 2119 O O . ALA B 1 94 ? 10.430 17.160 -1.686 1.00 70.54 86 ALA B O 1
ATOM 2121 N N . ARG B 1 95 ? 11.080 18.034 0.281 1.00 48.79 87 ARG B N 1
ATOM 2122 C CA A ARG B 1 95 ? 10.147 19.152 0.236 0.58 40.69 87 ARG B CA 1
ATOM 2123 C CA B ARG B 1 95 ? 10.151 19.152 0.225 0.42 41.43 87 ARG B CA 1
ATOM 2124 C C . ARG B 1 95 ? 10.828 20.452 -0.202 1.00 42.60 87 ARG B C 1
ATOM 2125 O O . ARG B 1 95 ? 10.285 21.535 0.022 1.00 34.31 87 ARG B O 1
ATOM 2140 N N . ASN B 1 96 ? 11.995 20.359 -0.843 1.00 40.10 88 ASN B N 1
ATOM 2141 C CA . ASN B 1 96 ? 12.806 21.537 -1.141 1.00 41.20 88 ASN B CA 1
ATOM 2142 C C . ASN B 1 96 ? 12.058 22.640 -1.894 1.00 43.22 88 ASN B C 1
ATOM 2143 O O . ASN B 1 96 ? 12.418 23.820 -1.779 1.00 39.31 88 ASN B O 1
ATOM 2148 N N . THR B 1 97 ? 11.030 22.295 -2.666 1.00 42.71 89 THR B N 1
ATOM 2149 C CA . THR B 1 97 ? 10.388 23.290 -3.516 1.00 38.38 89 THR B CA 1
ATOM 2150 C C . THR B 1 97 ? 9.533 24.282 -2.737 1.00 32.78 89 THR B C 1
ATOM 2151 O O . THR B 1 97 ? 9.136 25.303 -3.307 1.00 35.55 89 THR B O 1
ATOM 2155 N N . ILE B 1 98 ? 9.260 24.040 -1.451 1.00 33.36 90 ILE B N 1
ATOM 2156 C CA . ILE B 1 98 ? 8.481 25.004 -0.684 1.00 30.65 90 ILE B CA 1
ATOM 2157 C C . ILE B 1 98 ? 9.283 26.240 -0.321 1.00 28.90 90 ILE B C 1
ATOM 2158 O O . ILE B 1 98 ? 8.706 27.193 0.219 1.00 28.46 90 ILE B O 1
ATOM 2163 N N . ILE B 1 99 ? 10.592 26.242 -0.571 1.00 24.06 91 ILE B N 1
ATOM 2164 C CA . ILE B 1 99 ? 11.419 27.416 -0.309 1.00 22.84 91 ILE B CA 1
ATOM 2165 C C . ILE B 1 99 ? 11.284 28.340 -1.514 1.00 28.83 91 ILE B C 1
ATOM 2166 O O . ILE B 1 99 ? 11.767 28.032 -2.604 1.00 28.49 91 ILE B O 1
ATOM 2171 N N . ARG B 1 100 ? 10.601 29.462 -1.324 1.00 25.95 92 ARG B N 1
ATOM 2172 C CA . ARG B 1 100 ? 10.372 30.438 -2.378 1.00 26.89 92 ARG B CA 1
ATOM 2173 C C . ARG B 1 100 ? 11.264 31.658 -2.155 1.00 24.80 92 ARG B C 1
ATOM 2174 O O . ARG B 1 100 ? 12.065 31.717 -1.222 1.00 23.92 92 ARG B O 1
ATOM 2182 N N . GLU B 1 101 ? 11.132 32.642 -3.044 1.00 26.89 93 GLU B N 1
ATOM 2183 C CA A GLU B 1 101 ? 12.037 33.785 -2.995 0.46 26.91 93 GLU B CA 1
ATOM 2184 C CA B GLU B 1 101 ? 12.027 33.792 -3.002 0.54 26.93 93 GLU B CA 1
ATOM 2185 C C . GLU B 1 101 ? 11.799 34.642 -1.758 1.00 30.03 93 GLU B C 1
ATOM 2186 O O . GLU B 1 101 ? 12.754 35.174 -1.176 1.00 25.66 93 GLU B O 1
ATOM 2197 N N . LYS B 1 102 ? 10.543 34.799 -1.346 1.00 26.31 94 LYS B N 1
ATOM 2198 C CA . LYS B 1 102 ? 10.225 35.684 -0.238 1.00 26.21 94 LYS B CA 1
ATOM 2199 C C . LYS B 1 102 ? 9.677 34.983 0.993 1.00 27.94 94 LYS B C 1
ATOM 2200 O O . LYS B 1 102 ? 9.555 35.630 2.040 1.00 24.69 94 LYS B O 1
ATOM 2206 N N . ARG B 1 103 ? 9.395 33.687 0.926 1.00 23.54 95 ARG B N 1
ATOM 2207 C CA . ARG B 1 103 ? 8.808 32.996 2.068 1.00 24.33 95 ARG B CA 1
ATOM 2208 C C . ARG B 1 103 ? 8.837 31.501 1.804 1.00 27.14 95 ARG B C 1
ATOM 2209 O O . ARG B 1 103 ? 9.278 31.036 0.747 1.00 23.71 95 ARG B O 1
ATOM 2217 N N . ILE B 1 104 ? 8.387 30.759 2.802 1.00 20.96 96 ILE B N 1
ATOM 2218 C CA . ILE B 1 104 ? 8.113 29.338 2.687 1.00 22.26 96 ILE B CA 1
ATOM 2219 C C . ILE B 1 104 ? 6.639 29.190 2.348 1.00 22.55 96 ILE B C 1
ATOM 2220 O O . ILE B 1 104 ? 5.784 29.795 3.005 1.00 30.88 96 ILE B O 1
ATOM 2225 N N . GLU B 1 105 ? 6.340 28.417 1.306 1.00 25.56 97 GLU B N 1
ATOM 2226 C CA . GLU B 1 105 ? 4.958 28.124 0.906 1.00 27.08 97 GLU B CA 1
ATOM 2227 C C . GLU B 1 105 ? 4.701 26.639 1.126 1.00 33.08 97 GLU B C 1
ATOM 2228 O O . GLU B 1 105 ? 5.051 25.810 0.282 1.00 29.34 97 GLU B O 1
ATOM 2234 N N . GLY B 1 106 ? 4.087 26.309 2.253 1.00 30.05 98 GLY B N 1
ATOM 2235 C CA . GLY B 1 106 ? 3.867 24.933 2.647 1.00 28.24 98 GLY B CA 1
ATOM 2236 C C . GLY B 1 106 ? 4.560 24.615 3.961 1.00 25.16 98 GLY B C 1
ATOM 2237 O O . GLY B 1 106 ? 5.402 25.363 4.454 1.00 22.01 98 GLY B O 1
ATOM 2238 N N . ALA B 1 107 ? 4.187 23.473 4.517 1.00 24.77 99 ALA B N 1
ATOM 2239 C CA . ALA B 1 107 ? 4.617 23.113 5.874 1.00 24.69 99 ALA B CA 1
ATOM 2240 C C . ALA B 1 107 ? 6.026 22.534 5.873 1.00 20.82 99 ALA B C 1
ATOM 2241 O O . ALA B 1 107 ? 6.303 21.597 5.117 1.00 24.19 99 ALA B O 1
ATOM 2243 N N . PRO B 1 108 ? 6.933 23.039 6.712 1.00 18.80 100 PRO B N 1
ATOM 2244 C CA . PRO B 1 108 ? 8.201 22.333 6.945 1.00 18.81 100 PRO B CA 1
ATOM 2245 C C . PRO B 1 108 ? 7.982 20.914 7.453 1.00 20.75 100 PRO B C 1
ATOM 2246 O O . PRO B 1 108 ? 6.949 20.601 8.036 1.00 20.75 100 PRO B O 1
ATOM 2250 N N . ASP B 1 109 ? 8.990 20.054 7.242 1.00 18.58 101 ASP B N 1
ATOM 2251 C CA . ASP B 1 109 ? 8.947 18.703 7.809 1.00 19.59 101 ASP B CA 1
ATOM 2252 C C . ASP B 1 109 ? 9.003 18.738 9.328 1.00 22.28 101 ASP B C 1
ATOM 2253 O O . ASP B 1 109 ? 8.483 17.841 9.991 1.00 19.66 101 ASP B O 1
ATOM 2258 N N . TRP B 1 110 ? 9.627 19.765 9.890 1.00 18.49 102 TRP B N 1
ATOM 2259 C CA . TRP B 1 110 ? 10.095 19.726 11.268 1.00 15.76 102 TRP B CA 1
ATOM 2260 C C . TRP B 1 110 ? 10.092 21.150 11.797 1.00 18.94 102 TRP B C 1
ATOM 2261 O O . TRP B 1 110 ? 10.584 22.044 11.108 1.00 17.57 102 TRP B O 1
ATOM 2272 N N . ILE B 1 111 ? 9.559 21.357 13.001 1.00 15.95 103 ILE B N 1
ATOM 2273 C CA . ILE B 1 111 ? 9.466 22.696 13.592 1.00 11.98 103 ILE B CA 1
ATOM 2274 C C . ILE B 1 111 ? 9.783 22.608 15.073 1.00 12.59 103 ILE B C 1
ATOM 2275 O O . ILE B 1 111 ? 9.334 21.678 15.745 1.00 17.16 103 ILE B O 1
ATOM 2280 N N . ALA B 1 112 ? 10.521 23.600 15.592 1.00 14.21 104 ALA B N 1
ATOM 2281 C CA . ALA B 1 112 ? 10.611 23.820 17.032 1.00 13.72 104 ALA B CA 1
ATOM 2282 C C . ALA B 1 112 ? 10.129 25.234 17.334 1.00 18.39 104 ALA B C 1
ATOM 2283 O O . ALA B 1 112 ? 10.475 26.186 16.619 1.00 16.20 104 ALA B O 1
ATOM 2285 N N . GLU B 1 113 ? 9.315 25.368 18.380 1.00 17.36 105 GLU B N 1
ATOM 2286 C CA . GLU B 1 113 ? 8.924 26.674 18.902 1.00 14.17 105 GLU B CA 1
ATOM 2287 C C . GLU B 1 113 ? 9.502 26.808 20.298 1.00 16.88 105 GLU B C 1
ATOM 2288 O O . GLU B 1 113 ? 9.444 25.855 21.088 1.00 13.81 105 GLU B O 1
ATOM 2294 N N . ILE B 1 114 ? 10.088 27.969 20.581 1.00 15.37 106 ILE B N 1
ATOM 2295 C CA . ILE B 1 114 ? 10.630 28.279 21.904 1.00 15.99 106 ILE B CA 1
ATOM 2296 C C . ILE B 1 114 ? 9.622 29.194 22.597 1.00 18.30 106 ILE B C 1
ATOM 2297 O O . ILE B 1 114 ? 9.365 30.308 22.126 1.00 17.72 106 ILE B O 1
ATOM 2302 N N . LEU B 1 115 ? 9.052 28.735 23.712 1.00 18.37 107 LEU B N 1
ATOM 2303 C CA . LEU B 1 115 ? 7.995 29.478 24.387 1.00 20.18 107 LEU B CA 1
ATOM 2304 C C . LEU B 1 115 ? 8.502 30.799 24.951 1.00 26.21 107 LEU B C 1
ATOM 2305 O O . LEU B 1 115 ? 9.659 30.919 25.377 1.00 22.65 107 LEU B O 1
ATOM 2310 N N . SER B 1 116 ? 7.598 31.786 24.966 1.00 19.92 108 SER B N 1
ATOM 2311 C CA . SER B 1 116 ? 7.719 33.008 25.746 1.00 23.22 108 SER B CA 1
ATOM 2312 C C . SER B 1 116 ? 6.566 33.044 26.736 1.00 24.45 108 SER B C 1
ATOM 2313 O O . SER B 1 116 ? 5.447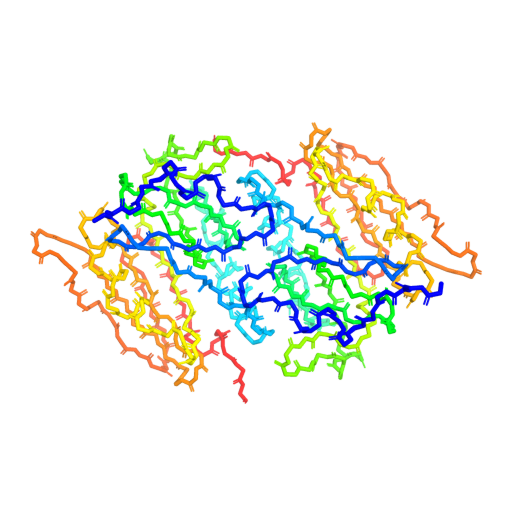 32.643 26.404 1.00 27.48 108 SER B O 1
ATOM 2316 N N . GLU B 1 117 ? 6.849 33.527 27.947 1.00 27.46 109 GLU B N 1
ATOM 2317 C CA . GLU B 1 117 ? 5.880 33.463 29.036 1.00 32.91 109 GLU B CA 1
ATOM 2318 C C . GLU B 1 117 ? 4.579 34.177 28.680 1.00 40.62 109 GLU B C 1
ATOM 2319 O O . GLU B 1 117 ? 3.486 33.663 28.944 1.00 46.93 109 GLU B O 1
ATOM 2325 N N . GLY B 1 118 ? 4.671 35.354 28.083 1.00 34.30 110 GLY B N 1
ATOM 2326 C CA . GLY B 1 118 ? 3.471 36.128 27.830 1.00 44.51 110 GLY B CA 1
ATOM 2327 C C . GLY B 1 118 ? 2.701 35.748 26.592 1.00 33.59 110 GLY B C 1
ATOM 2328 O O . GLY B 1 118 ? 1.644 36.323 26.326 1.00 39.55 110 GLY B O 1
ATOM 2329 N N . ASN B 1 119 ? 3.198 34.779 25.833 1.00 27.79 111 ASN B N 1
ATOM 2330 C CA . ASN B 1 119 ? 2.700 34.517 24.492 1.00 31.81 111 ASN B CA 1
ATOM 2331 C C . ASN B 1 119 ? 2.817 33.025 24.166 1.00 34.47 111 ASN B C 1
ATOM 2332 O O . ASN B 1 119 ? 3.138 32.645 23.037 1.00 38.40 111 ASN B O 1
ATOM 2337 N N . ALA B 1 120 ? 2.555 32.161 25.144 1.00 22.31 112 ALA B N 1
ATOM 2338 C CA . ALA B 1 120 ? 2.786 30.730 24.926 1.00 19.72 112 ALA B CA 1
ATOM 2339 C C . ALA B 1 120 ? 1.578 29.997 24.358 1.00 24.57 112 ALA B C 1
ATOM 2340 O O . ALA B 1 120 ? 1.741 28.903 23.800 1.00 21.55 112 ALA B O 1
ATOM 2342 N N . TYR B 1 121 ? 0.375 30.548 24.513 1.00 19.04 113 TYR B N 1
ATOM 2343 C CA . TYR B 1 121 ? -0.826 29.800 24.144 1.00 19.53 113 TYR B CA 1
ATOM 2344 C C . TYR B 1 121 ? -0.786 29.366 22.687 1.00 19.78 113 TYR B C 1
ATOM 2345 O O . TYR B 1 121 ? -1.141 28.226 22.359 1.00 19.65 113 TYR B O 1
ATOM 2354 N N . HIS B 1 122 ? -0.366 30.264 21.787 1.00 16.72 114 HIS B N 1
ATOM 2355 C CA . HIS B 1 122 ? -0.421 29.894 20.376 1.00 18.13 114 HIS B CA 1
ATOM 2356 C C . HIS B 1 122 ? 0.549 28.772 20.042 1.00 21.27 114 HIS B C 1
ATOM 2357 O O . HIS B 1 122 ? 0.240 27.928 19.190 1.00 21.57 114 HIS B O 1
ATOM 2364 N N . ASP B 1 123 ? 1.708 28.719 20.701 1.00 15.25 115 ASP B N 1
ATOM 2365 C CA . ASP B 1 123 ? 2.610 27.595 20.450 1.00 17.00 115 ASP B CA 1
ATOM 2366 C C . ASP B 1 123 ? 2.055 26.296 21.027 1.00 17.00 115 ASP B C 1
ATOM 2367 O O . ASP B 1 123 ? 2.154 25.229 20.395 1.00 18.57 115 ASP B O 1
ATOM 2372 N N . LEU B 1 124 ? 1.489 26.362 22.238 1.00 15.48 116 LEU B N 1
ATOM 2373 C CA . LEU B 1 124 ? 1.055 25.142 22.931 1.00 17.38 116 LEU B CA 1
ATOM 2374 C C . LEU B 1 124 ? -0.218 24.556 22.330 1.00 21.59 116 LEU B C 1
ATOM 2375 O O . LEU B 1 124 ? -0.405 23.326 22.348 1.00 20.14 116 LEU B O 1
ATOM 2380 N N . LYS B 1 125 ? -1.095 25.398 21.785 1.00 18.20 117 LYS B N 1
ATOM 2381 C CA . LYS B 1 125 ? -2.414 24.942 21.355 1.00 20.44 117 LYS B CA 1
ATOM 2382 C C . LYS B 1 125 ? -2.696 25.271 19.895 1.00 26.70 117 LYS B C 1
ATOM 2383 O O . LYS B 1 125 ? -2.822 24.365 19.060 1.00 22.40 117 LYS B O 1
ATOM 2389 N N . THR B 1 126 ? -2.819 26.564 19.578 1.00 18.07 118 THR B N 1
ATOM 2390 C CA . THR B 1 126 ? -3.265 26.967 18.242 1.00 22.18 118 THR B CA 1
ATOM 2391 C C . THR B 1 126 ? -2.349 26.416 17.157 1.00 22.56 118 THR B C 1
ATOM 2392 O O . THR B 1 126 ? -2.805 25.808 16.180 1.00 20.92 118 THR B O 1
ATOM 2396 N N . LYS B 1 127 ? -1.048 26.643 17.300 1.00 15.89 119 LYS B N 1
ATOM 2397 C CA . LYS B 1 127 ? -0.112 26.192 16.283 1.00 15.95 119 LYS B CA 1
ATOM 2398 C C . LYS B 1 127 ? 0.110 24.694 16.340 1.00 16.48 119 LYS B C 1
ATOM 2399 O O . LYS B 1 127 ? 0.427 24.081 15.315 1.00 20.72 119 LYS B O 1
ATOM 2405 N N . LYS B 1 128 ? -0.033 24.091 17.517 1.00 17.97 120 LYS B N 1
ATOM 2406 C CA . LYS B 1 128 ? 0.019 22.641 17.586 1.00 18.69 120 LYS B CA 1
ATOM 2407 C C . LYS B 1 128 ? -1.048 22.028 16.687 1.00 22.56 120 LYS B C 1
ATOM 2408 O O . LYS B 1 128 ? -0.773 21.089 15.938 1.00 21.81 120 LYS B O 1
ATOM 2414 N N . ARG B 1 129 ? -2.272 22.566 16.728 1.00 19.15 121 ARG B N 1
ATOM 2415 C CA . ARG B 1 129 ? -3.334 22.068 15.848 1.00 21.57 121 ARG B CA 1
ATOM 2416 C C . ARG B 1 129 ? -3.030 22.357 14.372 1.00 19.33 121 ARG B C 1
ATOM 2417 O O . ARG B 1 129 ? -3.249 21.504 13.501 1.00 20.91 121 ARG B O 1
ATOM 2425 N N . LEU B 1 130 ? -2.517 23.549 14.064 1.00 19.90 122 LEU B N 1
ATOM 2426 C CA . LEU B 1 130 ? -2.215 23.876 12.668 1.00 19.53 122 LEU B CA 1
ATOM 2427 C C . LEU B 1 130 ? -1.078 23.027 12.119 1.00 19.47 122 LEU B C 1
ATOM 2428 O O . LEU B 1 130 ? -1.129 22.587 10.965 1.00 21.72 122 LEU B O 1
ATOM 2433 N N . TYR B 1 131 ? -0.004 22.852 12.902 1.00 15.86 123 TYR B N 1
ATOM 2434 C CA . TYR B 1 131 ? 1.119 22.048 12.436 1.00 17.20 123 TYR B CA 1
ATOM 2435 C C . TYR B 1 131 ? 0.697 20.602 12.247 1.00 18.69 123 TYR B C 1
ATOM 2436 O O . TYR B 1 131 ? 1.151 19.916 11.314 1.00 19.48 123 TYR B O 1
ATOM 2445 N N . GLU B 1 132 ? -0.198 20.128 13.110 1.00 16.92 124 GLU B N 1
ATOM 2446 C CA . GLU B 1 132 ? -0.750 18.790 12.937 1.00 17.04 124 GLU B CA 1
ATOM 2447 C C . GLU B 1 132 ? -1.514 18.688 11.623 1.00 22.04 124 GLU B C 1
ATOM 2448 O O . GLU B 1 132 ? -1.265 17.792 10.805 1.00 22.57 124 GLU B O 1
ATOM 2454 N N . LYS B 1 133 ? -2.446 19.610 11.402 1.00 18.88 125 LYS B N 1
ATOM 2455 C CA . LYS B 1 133 ? -3.300 19.553 10.221 1.00 22.20 125 LYS B CA 1
ATOM 2456 C C . LYS B 1 133 ? -2.481 19.611 8.945 1.00 20.35 125 LYS B C 1
ATOM 2457 O O . LYS B 1 133 ? -2.794 18.928 7.960 1.00 21.71 125 LYS B O 1
ATOM 2463 N N . HIS B 1 134 ? -1.427 20.417 8.940 1.00 18.98 126 HIS B N 1
ATOM 2464 C CA . HIS B 1 134 ? -0.682 20.679 7.723 1.00 19.89 126 HIS B CA 1
ATOM 2465 C C . HIS B 1 134 ? 0.481 19.733 7.509 1.00 26.21 126 HIS B C 1
ATOM 2466 O O . HIS B 1 134 ? 1.257 19.934 6.567 1.00 21.77 126 HIS B O 1
ATOM 2473 N N . GLY B 1 135 ? 0.600 18.689 8.323 1.00 23.12 127 GLY B N 1
ATOM 2474 C CA . GLY B 1 135 ? 1.552 17.650 8.013 1.00 22.64 127 GLY B CA 1
ATOM 2475 C C . GLY B 1 135 ? 2.972 17.909 8.461 1.00 24.03 127 GLY B C 1
ATOM 2476 O O . GLY B 1 135 ? 3.898 17.319 7.900 1.00 23.20 127 GLY B O 1
ATOM 2477 N N . VAL B 1 136 ? 3.182 18.753 9.469 1.00 18.58 128 VAL B N 1
ATOM 2478 C CA . VAL B 1 136 ? 4.497 18.841 10.091 1.00 17.57 128 VAL B CA 1
ATOM 2479 C C . VAL B 1 136 ? 4.756 17.508 10.782 1.00 19.21 128 VAL B C 1
ATOM 2480 O O . VAL B 1 136 ? 3.952 17.063 11.610 1.00 19.04 128 VAL B O 1
ATOM 2484 N N . ALA B 1 137 ? 5.853 16.838 10.419 1.00 16.21 129 ALA B N 1
ATOM 2485 C CA . ALA B 1 137 ? 6.021 15.461 10.900 1.00 22.06 129 ALA B CA 1
ATOM 2486 C C . ALA B 1 137 ? 6.466 15.399 12.361 1.00 21.09 129 ALA B C 1
ATOM 2487 O O . ALA B 1 137 ? 6.217 14.401 13.048 1.00 20.27 129 ALA B O 1
ATOM 2489 N N . GLU B 1 138 ? 7.146 16.427 12.840 1.00 18.09 130 GLU B N 1
ATOM 2490 C CA . GLU B 1 138 ? 7.700 16.410 14.179 1.00 20.70 130 GLU B CA 1
ATOM 2491 C C . GLU B 1 138 ? 7.760 17.839 14.678 1.00 17.59 130 GLU B C 1
ATOM 2492 O O . GLU B 1 138 ? 8.239 18.729 13.965 1.00 18.54 130 GLU B O 1
ATOM 2498 N N . TYR B 1 139 ? 7.252 18.054 15.890 1.00 15.41 131 TYR B N 1
ATOM 2499 C CA . TYR B 1 139 ? 7.090 19.394 16.438 1.00 18.35 131 TYR B CA 1
ATOM 2500 C C . TYR B 1 139 ? 7.681 19.392 17.835 1.00 16.95 131 TYR B C 1
ATOM 2501 O O . TYR B 1 139 ? 7.236 18.615 18.687 1.00 16.86 131 TYR B O 1
ATOM 2510 N N . TRP B 1 140 ? 8.704 20.223 18.064 1.00 12.88 132 TRP B N 1
ATOM 2511 C CA . TRP B 1 140 ? 9.342 20.313 19.371 1.00 13.58 132 TRP B CA 1
ATOM 2512 C C . TRP B 1 140 ? 8.852 21.582 20.036 1.00 15.93 132 TRP B C 1
ATOM 2513 O O . TRP B 1 140 ? 8.874 22.649 19.416 1.00 16.14 132 TRP B O 1
ATOM 2524 N N . ILE B 1 141 ? 8.410 21.482 21.285 1.00 14.56 133 ILE B N 1
ATOM 2525 C CA . ILE B 1 141 ? 8.046 22.676 22.039 1.00 17.63 133 ILE B CA 1
ATOM 2526 C C . ILE B 1 141 ? 9.054 22.811 23.167 1.00 17.24 133 ILE B C 1
ATOM 2527 O O . ILE B 1 141 ? 9.152 21.930 24.032 1.00 16.41 133 ILE B O 1
ATOM 2532 N N . VAL B 1 142 ? 9.851 23.876 23.127 1.00 14.26 134 VAL B N 1
ATOM 2533 C CA . VAL B 1 142 ? 10.922 24.090 24.099 1.00 15.58 134 VAL B CA 1
ATOM 2534 C C . VAL B 1 142 ? 10.493 25.185 25.065 1.00 18.82 134 VAL B C 1
ATOM 2535 O O . VAL B 1 142 ? 10.171 26.296 24.634 1.00 17.47 134 VAL B O 1
ATOM 2539 N N . ASP B 1 143 ? 10.521 24.888 26.375 1.00 14.84 135 ASP B N 1
ATOM 2540 C CA . ASP B 1 143 ? 10.064 25.834 27.387 1.00 16.66 135 ASP B CA 1
ATOM 2541 C C . ASP B 1 143 ? 11.273 26.276 28.206 1.00 19.69 135 ASP B C 1
ATOM 2542 O O . ASP B 1 143 ? 11.758 25.512 29.058 1.00 21.71 135 ASP B O 1
ATOM 2547 N N . PRO B 1 144 ? 11.823 27.469 27.968 1.00 21.78 136 PRO B N 1
ATOM 2548 C CA . PRO B 1 144 ? 13.017 27.894 28.717 1.00 24.17 136 PRO B CA 1
ATOM 2549 C C . PRO B 1 144 ? 12.718 28.319 30.139 1.00 29.80 136 PRO B C 1
ATOM 2550 O O . PRO B 1 144 ? 13.667 28.484 30.921 1.00 30.63 136 PRO B O 1
ATOM 2554 N N . MET B 1 145 ? 11.445 28.523 30.488 1.00 23.77 137 MET B N 1
ATOM 2555 C CA . MET B 1 145 ? 11.088 28.868 31.865 1.00 24.87 137 MET B CA 1
ATOM 2556 C C . MET B 1 145 ? 11.077 27.618 32.739 1.00 24.46 137 MET B C 1
ATOM 2557 O O . MET B 1 145 ? 11.633 27.608 33.840 1.00 26.38 137 MET B O 1
ATOM 2562 N N . GLU B 1 146 ? 10.433 26.557 32.266 1.00 25.28 138 GLU B N 1
ATOM 2563 C CA A GLU B 1 146 ? 10.504 25.298 32.990 0.51 28.14 138 GLU B CA 1
ATOM 2564 C CA B GLU B 1 146 ? 10.456 25.247 32.910 0.49 28.21 138 GLU B CA 1
ATOM 2565 C C . GLU B 1 146 ? 11.729 24.471 32.605 1.00 30.00 138 GLU B C 1
ATOM 2566 O O . GLU B 1 146 ? 12.016 23.478 33.279 1.00 26.60 138 GLU B O 1
ATOM 2577 N N . ARG B 1 147 ? 12.466 24.871 31.560 1.00 22.96 139 ARG B N 1
ATOM 2578 C CA . ARG B 1 147 ? 13.650 24.157 31.101 1.00 23.93 139 ARG B CA 1
ATOM 2579 C C . ARG B 1 147 ? 13.284 22.734 30.689 1.00 22.58 139 ARG B C 1
ATOM 2580 O O . ARG B 1 147 ? 13.887 21.756 31.127 1.00 23.96 139 ARG B O 1
ATOM 2588 N N . SER B 1 148 ? 12.276 22.629 29.828 1.00 20.35 140 SER B N 1
ATOM 2589 C CA . SER B 1 148 ? 11.748 21.329 29.428 1.00 25.22 140 SER B CA 1
ATOM 2590 C C . SER B 1 148 ? 11.488 21.313 27.931 1.00 26.60 140 SER B C 1
ATOM 2591 O O . SER B 1 148 ? 11.466 22.355 27.258 1.00 22.52 140 SER B O 1
ATOM 2594 N N . VAL B 1 149 ? 11.324 20.110 27.386 1.00 18.62 141 VAL B N 1
ATOM 2595 C CA A VAL B 1 149 ? 11.003 19.934 25.975 0.64 21.35 141 VAL B CA 1
ATOM 2596 C CA B VAL B 1 149 ? 10.961 19.972 25.983 0.36 21.59 141 VAL B CA 1
ATOM 2597 C C . VAL B 1 149 ? 9.875 18.918 25.859 1.00 25.35 141 VAL B C 1
ATOM 2598 O O . VAL B 1 149 ? 9.818 17.943 26.625 1.00 20.90 141 VAL B O 1
ATOM 2605 N N . GLU B 1 150 ? 8.981 19.145 24.902 1.00 19.88 142 GLU B N 1
ATOM 2606 C CA . GLU B 1 150 ? 7.987 18.159 24.505 1.00 23.26 142 GLU B CA 1
ATOM 2607 C C . GLU B 1 150 ? 8.151 17.954 23.009 1.00 22.07 142 GLU B C 1
ATOM 2608 O O . GLU B 1 150 ? 8.397 18.917 22.270 1.00 23.55 142 GLU B O 1
ATOM 2614 N N . ILE B 1 151 ? 8.032 16.708 22.564 1.00 20.36 143 ILE B N 1
ATOM 2615 C CA . ILE B 1 151 ? 8.185 16.377 21.151 1.00 18.09 143 ILE B CA 1
ATOM 2616 C C . ILE B 1 151 ? 6.943 15.621 20.715 1.00 19.22 143 ILE B C 1
ATOM 2617 O O . ILE B 1 151 ? 6.549 14.656 21.376 1.00 21.03 143 ILE B O 1
ATOM 2622 N N . TYR B 1 152 ? 6.336 16.058 19.614 1.00 20.39 144 TYR B N 1
ATOM 2623 C CA . TYR B 1 152 ? 5.150 15.436 19.047 1.00 20.35 144 TYR B CA 1
ATOM 2624 C C . TYR B 1 152 ? 5.507 14.826 17.709 1.00 19.92 144 TYR B C 1
ATOM 2625 O O . TYR B 1 152 ? 6.241 15.427 16.925 1.00 19.23 144 TYR B O 1
ATOM 2634 N N . GLN B 1 153 ? 4.999 13.624 17.472 1.00 20.80 145 GLN B N 1
ATOM 2635 C CA . GLN B 1 153 ? 5.157 12.914 16.217 1.00 22.37 145 GLN B CA 1
ATOM 2636 C C . GLN B 1 153 ? 3.806 12.901 15.508 1.00 24.19 145 GLN B C 1
ATOM 2637 O O . GLN B 1 153 ? 2.799 12.511 16.110 1.00 25.19 145 GLN B O 1
ATOM 2643 N N . ASN B 1 154 ? 3.771 13.319 14.237 1.00 19.71 146 ASN B N 1
ATOM 2644 C CA . ASN B 1 154 ? 2.512 13.250 13.493 1.00 19.59 146 ASN B CA 1
ATOM 2645 C C . ASN B 1 154 ? 2.237 11.814 13.041 1.00 22.18 146 ASN B C 1
ATOM 2646 O O . ASN B 1 154 ? 3.098 10.933 13.105 1.00 24.84 146 ASN B O 1
ATOM 2651 N N . GLY B 1 155 ? 1.016 11.579 12.583 1.00 21.80 147 GLY B N 1
ATOM 2652 C CA . GLY B 1 155 ? 0.602 10.234 12.216 1.00 23.94 147 GLY B CA 1
ATOM 2653 C C . GLY B 1 155 ? -0.825 10.270 11.724 1.00 23.05 147 GLY B C 1
ATOM 2654 O O . GLY B 1 155 ? -1.440 11.334 11.620 1.00 27.28 147 GLY B O 1
ATOM 2655 N N . ASN B 1 156 ? -1.360 9.078 11.446 1.00 24.57 148 ASN B N 1
ATOM 2656 C CA . ASN B 1 156 ? -2.657 9.007 10.785 1.00 25.56 148 ASN B CA 1
ATOM 2657 C C . ASN B 1 156 ? -3.769 9.542 11.675 1.00 34.80 148 ASN B C 1
ATOM 2658 O O . ASN B 1 156 ? -4.830 9.919 11.167 1.00 36.80 148 ASN B O 1
ATOM 2663 N N . SER B 1 157 ? -3.544 9.608 12.986 1.00 25.96 149 SER B N 1
ATOM 2664 C CA . SER B 1 157 ? -4.519 10.178 13.905 1.00 30.11 149 SER B CA 1
ATOM 2665 C C . SER B 1 157 ? -4.037 11.496 14.503 1.00 30.37 149 SER B C 1
ATOM 2666 O O . SER B 1 157 ? -4.497 11.896 15.577 1.00 28.77 149 SER B O 1
ATOM 2669 N N . GLY B 1 158 ? -3.098 12.155 13.849 1.00 22.26 150 GLY B N 1
ATOM 2670 C CA . GLY B 1 158 ? -2.561 13.413 14.359 1.00 20.98 150 GLY B CA 1
ATOM 2671 C C . GLY B 1 158 ? -1.360 13.216 15.270 1.00 23.97 150 GLY B C 1
ATOM 2672 O O . GLY B 1 158 ? -0.723 12.159 15.294 1.00 22.41 150 GLY B O 1
ATOM 2673 N N . PHE B 1 159 ? -1.047 14.270 16.033 1.00 20.62 151 PHE B N 1
ATOM 2674 C CA . PHE B 1 159 ? 0.132 14.259 16.893 1.00 19.44 151 PHE B CA 1
ATOM 2675 C C . PHE B 1 159 ? -0.043 13.293 18.051 1.00 25.73 151 PHE B C 1
ATOM 2676 O O . PHE B 1 159 ? -1.103 13.251 18.678 1.00 21.63 151 PHE B O 1
ATOM 2684 N N . THR B 1 160 ? 1.014 12.535 18.356 1.00 21.16 152 THR B N 1
ATOM 2685 C CA . THR B 1 160 ? 1.129 11.851 19.631 1.00 20.67 152 THR B CA 1
ATOM 2686 C C . THR B 1 160 ? 2.410 12.302 20.323 1.00 24.20 152 THR B C 1
ATOM 2687 O O . THR B 1 160 ? 3.355 12.781 19.691 1.00 23.47 152 THR B O 1
ATOM 2691 N N . LEU B 1 161 ? 2.425 12.172 21.640 1.00 24.77 153 LEU B N 1
ATOM 2692 C CA . LEU B 1 161 ? 3.559 12.662 22.423 1.00 23.99 153 LEU B CA 1
ATOM 2693 C C . LEU B 1 161 ? 4.697 11.663 22.294 1.00 28.25 153 LEU B C 1
ATOM 2694 O O . LEU B 1 161 ? 4.601 10.542 22.805 1.00 26.58 153 LEU B O 1
ATOM 2699 N N . LEU B 1 162 ? 5.775 12.074 21.629 1.00 20.98 154 LEU B N 1
ATOM 2700 C CA . LEU B 1 162 ? 6.956 11.230 21.500 1.00 25.35 154 LEU B CA 1
ATOM 2701 C C . LEU B 1 162 ? 7.818 11.285 22.755 1.00 31.40 154 LEU B C 1
ATOM 2702 O O . LEU B 1 162 ? 8.392 10.268 23.158 1.00 27.67 154 LEU B O 1
ATOM 2707 N N . ALA B 1 163 ? 7.934 12.461 23.370 1.00 27.04 155 ALA B N 1
ATOM 2708 C CA . ALA B 1 163 ? 8.781 12.604 24.543 1.00 29.57 155 ALA B CA 1
ATOM 2709 C C . ALA B 1 163 ? 8.417 13.877 25.294 1.00 25.54 155 ALA B C 1
ATOM 2710 O O . ALA B 1 163 ? 7.972 14.871 24.707 1.00 23.22 155 ALA B O 1
ATOM 2712 N N . SER B 1 164 ? 8.594 13.821 26.609 1.00 23.17 156 SER B N 1
ATOM 2713 C CA . SER B 1 164 ? 8.446 14.987 27.464 1.00 30.70 156 SER B CA 1
ATOM 2714 C C . SER B 1 164 ? 9.517 14.881 28.528 1.00 32.29 156 SER B C 1
ATOM 2715 O O . SER B 1 164 ? 9.524 13.913 29.292 1.00 30.90 156 SER B O 1
ATOM 2718 N N . ALA B 1 165 ? 10.437 15.841 28.578 1.00 22.87 157 ALA B N 1
ATOM 2719 C CA . ALA B 1 165 ? 11.542 15.671 29.508 1.00 28.83 157 ALA B CA 1
ATOM 2720 C C . ALA B 1 165 ? 12.114 17.021 29.910 1.00 30.76 157 ALA B C 1
ATOM 2721 O O . ALA B 1 165 ? 11.991 18.019 29.189 1.00 22.65 157 ALA B O 1
ATOM 2723 N N . ASP B 1 166 ? 12.748 17.038 31.081 1.00 32.52 158 ASP B N 1
ATOM 2724 C CA . ASP B 1 166 ? 13.540 18.194 31.477 1.00 27.92 158 ASP B CA 1
ATOM 2725 C C . ASP B 1 166 ? 14.940 17.775 31.903 1.00 31.81 158 ASP B C 1
ATOM 2726 O O . ASP B 1 166 ? 15.608 18.511 32.634 1.00 29.78 158 ASP B O 1
ATOM 2731 N N . SER B 1 167 ? 15.375 16.587 31.492 1.00 24.67 159 SER B N 1
ATOM 2732 C CA . SER B 1 167 ? 16.713 16.106 31.803 1.00 26.21 159 SER B CA 1
ATOM 2733 C C . SER B 1 167 ? 17.037 15.007 30.805 1.00 27.51 159 SER B C 1
ATOM 2734 O O . SER B 1 167 ? 16.183 14.597 30.015 1.00 24.38 159 SER B O 1
ATOM 2737 N N . GLY B 1 168 ? 18.293 14.552 30.831 1.00 26.28 160 GLY B N 1
ATOM 2738 C CA . GLY B 1 168 ? 18.635 13.473 29.932 1.00 29.57 160 GLY B CA 1
ATOM 2739 C C . GLY B 1 168 ? 18.730 13.954 28.490 1.00 30.78 160 GLY B C 1
ATOM 2740 O O . GLY B 1 168 ? 18.944 15.139 28.197 1.00 27.46 160 GLY B O 1
ATOM 2741 N N . THR B 1 169 ? 18.574 13.000 27.586 1.00 27.71 161 THR B N 1
ATOM 2742 C CA . THR B 1 169 ? 18.699 13.225 26.155 1.00 30.53 161 THR B CA 1
ATOM 2743 C C . THR B 1 169 ? 17.414 12.778 25.475 1.00 33.03 161 THR B C 1
ATOM 2744 O O . THR B 1 169 ? 16.847 11.747 25.837 1.00 31.35 161 THR B O 1
ATOM 2748 N N . VAL B 1 170 ? 16.922 13.588 24.534 1.00 26.53 162 VAL B N 1
ATOM 2749 C CA . VAL B 1 170 ? 15.772 13.221 23.710 1.00 26.75 162 VAL B CA 1
ATOM 2750 C C . VAL B 1 170 ? 16.247 12.977 22.287 1.00 29.71 162 VAL B C 1
ATOM 2751 O O . VAL B 1 170 ? 17.140 13.657 21.772 1.00 32.21 162 VAL B O 1
ATOM 2755 N N . VAL B 1 171 ? 15.590 12.031 21.636 1.00 25.07 163 VAL B N 1
ATOM 2756 C CA . VAL B 1 171 ? 15.993 11.502 20.344 1.00 30.77 163 VAL B CA 1
ATOM 2757 C C . VAL B 1 171 ? 14.896 11.849 19.353 1.00 30.03 163 VAL B C 1
ATOM 2758 O O . VAL B 1 171 ? 13.708 11.726 19.668 1.00 33.50 163 VAL B O 1
ATOM 2762 N N . SER B 1 172 ? 15.290 12.313 18.178 1.00 27.45 164 SER B N 1
ATOM 2763 C CA . SER B 1 172 ? 14.327 12.632 17.137 1.00 24.29 164 SER B CA 1
ATOM 2764 C C . SER B 1 172 ? 13.889 11.353 16.446 1.00 28.24 164 SER B C 1
ATOM 2765 O O . SER B 1 172 ? 14.680 10.426 16.273 1.00 31.31 164 SER B O 1
ATOM 2768 N N . LYS B 1 173 ? 12.621 11.304 16.051 1.00 24.32 165 LYS B N 1
ATOM 2769 C CA . LYS B 1 173 ? 12.168 10.179 15.249 1.00 29.80 165 LYS B CA 1
ATOM 2770 C C . LYS B 1 173 ? 12.493 10.399 13.779 1.00 29.04 165 LYS B C 1
ATOM 2771 O O . LYS B 1 173 ? 13.107 9.540 13.139 1.00 27.75 165 LYS B O 1
ATOM 2773 N N . MET B 1 174 ? 12.134 11.560 13.229 1.00 28.89 166 MET B N 1
ATOM 2774 C CA . MET B 1 174 ? 12.292 11.736 11.791 1.00 35.05 166 MET B CA 1
ATOM 2775 C C . MET B 1 174 ? 13.697 12.164 11.376 1.00 34.53 166 MET B C 1
ATOM 2776 O O . MET B 1 174 ? 14.065 11.972 10.211 1.00 31.83 166 MET B O 1
ATOM 2781 N N . LEU B 1 175 ? 14.480 12.755 12.277 1.00 25.85 167 LEU B N 1
ATOM 2782 C CA . LEU B 1 175 ? 15.889 13.053 12.008 1.00 26.32 167 LEU B CA 1
ATOM 2783 C C . LEU B 1 175 ? 16.675 11.886 12.576 1.00 29.13 167 LEU B C 1
ATOM 2784 O O . LEU B 1 175 ? 17.085 11.893 13.738 1.00 28.14 167 LEU B O 1
ATOM 2789 N N . ASP B 1 176 ? 16.859 10.861 11.753 1.00 30.55 168 ASP B N 1
ATOM 2790 C CA . ASP B 1 176 ? 17.330 9.580 12.263 1.00 38.83 168 ASP B CA 1
ATOM 2791 C C . ASP B 1 176 ? 18.760 9.726 12.758 1.00 35.21 168 ASP B C 1
ATOM 2792 O O . ASP B 1 176 ? 19.684 9.914 11.964 1.00 40.42 168 ASP B O 1
ATOM 2797 N N . GLY B 1 177 ? 18.949 9.623 14.065 1.00 34.29 169 GLY B N 1
ATOM 2798 C CA . GLY B 1 177 ? 20.257 9.765 14.654 1.00 36.82 169 GLY B CA 1
ATOM 2799 C C . GLY B 1 177 ? 20.492 11.099 15.319 1.00 33.48 169 GLY B C 1
ATOM 2800 O O . GLY B 1 177 ? 21.555 11.300 15.918 1.00 35.97 169 GLY B O 1
ATOM 2801 N N . PHE B 1 178 ? 19.543 12.020 15.229 1.00 27.38 170 PHE B N 1
ATOM 2802 C CA . PHE B 1 178 ? 19.685 13.281 15.931 1.00 24.17 170 PHE B CA 1
ATOM 2803 C C . PHE B 1 178 ? 19.203 13.103 17.358 1.00 28.28 170 PHE B C 1
ATOM 2804 O O . PHE B 1 178 ? 18.101 12.597 17.592 1.00 25.63 170 PHE B O 1
ATOM 2812 N N . SER B 1 179 ? 20.038 13.491 18.310 1.00 25.75 171 SER B N 1
ATOM 2813 C CA . SER B 1 179 ? 19.631 13.504 19.708 1.00 27.99 171 SER B CA 1
ATOM 2814 C C . SER B 1 179 ? 20.121 14.806 20.318 1.00 29.70 171 SER B C 1
ATOM 2815 O O . SER B 1 179 ? 21.062 15.433 19.819 1.00 31.52 171 SER B O 1
ATOM 2818 N N . LEU B 1 180 ? 19.487 15.198 21.415 1.00 27.82 172 LEU B N 1
ATOM 2819 C CA . LEU B 1 180 ? 19.791 16.470 22.053 1.00 30.94 172 LEU B CA 1
ATOM 2820 C C . LEU B 1 180 ? 19.771 16.283 23.560 1.00 28.83 172 LEU B C 1
ATOM 2821 O O . LEU B 1 180 ? 18.760 15.837 24.112 1.00 25.74 172 LEU B O 1
ATOM 2826 N N . GLU B 1 181 ? 20.887 16.601 24.215 1.00 29.43 173 GLU B N 1
ATOM 2827 C CA . GLU B 1 181 ? 20.924 16.649 25.673 1.00 28.83 173 GLU B CA 1
ATOM 2828 C C . GLU B 1 181 ? 20.191 17.908 26.118 1.00 27.91 173 GLU B C 1
ATOM 2829 O O . GLU B 1 181 ? 20.667 19.026 25.902 1.00 27.92 173 GLU B O 1
ATOM 2835 N N . ILE B 1 182 ? 19.045 17.720 26.764 1.00 27.75 174 ILE B N 1
ATOM 2836 C CA . ILE B 1 182 ? 18.066 18.794 26.902 1.00 28.46 174 ILE B CA 1
ATOM 2837 C C . ILE B 1 182 ? 18.656 19.986 27.639 1.00 36.47 174 ILE B C 1
ATOM 2838 O O . ILE B 1 182 ? 18.485 21.138 27.226 1.00 32.30 174 ILE B O 1
ATOM 2843 N N . GLN B 1 183 ? 19.355 19.743 28.743 1.00 30.00 175 GLN B N 1
ATOM 2844 C CA A GLN B 1 183 ? 19.805 20.899 29.507 0.56 32.38 175 GLN B CA 1
ATOM 2845 C CA B GLN B 1 183 ? 19.851 20.865 29.533 0.44 32.36 175 GLN B CA 1
ATOM 2846 C C . GLN B 1 183 ? 20.891 21.698 28.792 1.00 31.77 175 GLN B C 1
ATOM 2847 O O . GLN B 1 183 ? 21.222 22.802 29.247 1.00 32.84 175 GLN B O 1
ATOM 2858 N N . THR B 1 184 ? 21.406 21.216 27.657 1.00 31.01 176 THR B N 1
ATOM 2859 C CA . THR B 1 184 ? 22.344 22.046 26.915 1.00 31.53 176 THR B CA 1
ATOM 2860 C C . THR B 1 184 ? 21.658 23.190 26.190 1.00 34.30 176 THR B C 1
ATOM 2861 O O . THR B 1 184 ? 22.353 24.047 25.638 1.00 35.08 176 THR B O 1
ATOM 2865 N N . LEU B 1 185 ? 20.327 23.213 26.154 1.00 27.55 177 LEU B N 1
ATOM 2866 C CA . LEU B 1 185 ? 19.622 24.346 25.560 1.00 26.24 177 LEU B CA 1
ATOM 2867 C C . LEU B 1 185 ? 19.537 25.539 26.499 1.00 27.78 177 LEU B C 1
ATOM 2868 O O . LEU B 1 185 ? 19.257 26.650 26.037 1.00 31.46 177 LEU B O 1
ATOM 2873 N N . PHE B 1 186 ? 19.768 25.337 27.796 1.00 29.09 178 PHE B N 1
ATOM 2874 C CA . PHE B 1 186 ? 19.301 26.269 28.806 1.00 32.36 178 PHE B CA 1
ATOM 2875 C C . PHE B 1 186 ? 20.446 26.809 29.656 1.00 38.21 178 PHE B C 1
ATOM 2876 O O . PHE B 1 186 ? 21.544 26.245 29.712 1.00 38.96 178 PHE B O 1
ATOM 2884 N N . THR B 1 187 ? 20.148 27.914 30.333 1.00 45.27 179 THR B N 1
ATOM 2885 C CA . THR B 1 187 ? 21.052 28.575 31.261 1.00 58.21 179 THR B CA 1
ATOM 2886 C C . THR B 1 187 ? 20.675 28.191 32.686 1.00 65.29 179 THR B C 1
ATOM 2887 O O . THR B 1 187 ? 19.491 28.160 33.036 1.00 61.72 179 THR B O 1
ATOM 2891 N N . LYS B 1 188 ? 21.684 27.896 33.504 1.00 73.15 180 LYS B N 1
ATOM 2892 C CA . LYS B 1 188 ? 21.453 27.532 34.900 1.00 77.10 180 LYS B CA 1
ATOM 2893 C C . LYS B 1 188 ? 21.491 28.765 35.801 1.00 84.22 180 LYS B C 1
ATOM 2894 O O . LYS B 1 188 ? 20.505 29.496 35.916 1.00 84.28 180 LYS B O 1
#

Solvent-accessible surface area: 15732 Å² total; per-residue (Å²): 153,129,100,96,26,23,65,46,18,81,141,48,96,107,7,36,16,1,14,0,3,63,5,96,39,58,71,45,46,57,26,65,2,46,15,1,17,0,0,3,34,0,3,22,36,0,3,70,34,5,64,166,62,155,57,20,22,1,0,1,14,21,4,39,0,61,16,40,98,54,9,0,0,29,0,13,0,0,4,1,19,129,99,84,68,106,18,30,116,140,152,50,0,59,21,11,1,22,0,0,0,3,2,9,41,147,80,46,18,144,29,12,64,126,15,8,56,124,6,0,66,149,53,50,0,41,1,0,0,5,0,23,15,87,130,118,20,0,57,0,25,66,40,48,171,107,14,22,72,96,61,28,70,31,82,60,47,81,6,89,9,57,66,5,133,62,7,57,10,106,0,101,56,1,5,65,66,90,142,112,92,33,33,59,53,21,79,138,47,96,104,5,33,25,1,15,0,2,62,4,96,39,63,75,45,48,73,34,78,4,46,17,1,32,0,0,29,49,0,2,31,34,0,0,72,33,0,82,172,61,65,57,8,3,0,0,0,16,12,2,34,0,52,15,44,91,51,7,0,0,18,0,14,0,0,4,0,17,117,100,79,47,108,22,31,113,132,158,56,0,56,21,13,0,13,0,0,0,3,3,8,38,149,83,50,19,146,31,13,64,119,13,7,54,118,5,0,63,144,43,31,0,35,1,0,0,4,0,24,14,81,131,97,27,1,55,0,24,77,30,45,172,115,12,22,82,100,66,26,73,29,86,70,49,76,9,90,6,51,62,2,132,57,7,57,13,103,0,76,70,1,17,63,140

Foldseek 3Di:
DQFAWVVNVVPPDPPFDWWFFQRDIGGDDDDDVQLVLLLVVVCVLVVVLCVVVVFFDKDAPPAWEAADGRTIDGAGMAGAGPVRRVQDDDRHGYAAGQEGEHEDDPVPRCCVVPRVLVVNQVRNNAKYKYAYLVLLKIWMWGHDPVTTDTPDIDNAAKDADDVSPPRIDGSNVSRDDD/DFAWVVNVVPDDPPFDWWFFQRDIGGDDDDDVLLVLLLVLVCVQVVVLCVVVVFFDKDAPPAWAAADGRTIDGAGIAGAGPVRRVQDDDRHGYAAGLEGEHEDDPVPRCCVVPRVLVSNQVRNNQKYWYAYQVLLKIWMWGHDPVTTDTPDIDNAAKADDDVSHPRIGGSNSSYDD

B-factor: mean 30.23, std 13.36, range [11.0, 95.5]

Organism: Leptospira borgpetersenii serovar Hardjo-bovis (strain JB197) (NCBI:txid355277)

Nearest PDB structures (foldseek):
  6okh-assembly1_B  TM=1.000E+00  e=1.311E-37  Leptospira borgpetersenii serovar Hardjo-bovis str. JB197
  3ot2-assembly1_B  TM=8.351E-01  e=5.062E-12  Trichormus variabilis ATCC 29413
  1wdj-assembly1_C  TM=8.060E-01  e=1.207E-11  Thermus thermophilus
  1wdj-assembly1_B  TM=8.022E-01  e=2.099E-10  Thermus thermophilus
  5cj4-assembly2_C  TM=5.872E-01  e=5.704E+00  Homo sapiens